Protein AF-A0A4Y1VE11-F1 (afdb_monomer_lite)

Structure (mmCIF, N/CA/C/O backbone):
data_AF-A0A4Y1VE11-F1
#
_entry.id   AF-A0A4Y1VE11-F1
#
loop_
_atom_site.group_PDB
_atom_site.id
_atom_site.type_symbol
_atom_site.label_atom_id
_atom_site.label_alt_id
_atom_site.label_comp_id
_atom_site.label_asym_id
_atom_site.label_entity_id
_atom_site.label_seq_id
_atom_site.pdbx_PDB_ins_code
_atom_site.Cartn_x
_atom_site.Cartn_y
_atom_site.Cartn_z
_atom_site.occupancy
_atom_site.B_iso_or_equiv
_atom_site.auth_seq_id
_atom_site.auth_comp_id
_atom_site.auth_asym_id
_atom_site.auth_atom_id
_atom_site.pdbx_PDB_model_num
ATOM 1 N N . MET A 1 1 ? -24.834 -64.138 21.294 1.00 32.22 1 MET A N 1
ATOM 2 C CA . MET A 1 1 ? -24.514 -63.625 19.949 1.00 32.22 1 MET A CA 1
ATOM 3 C C . MET A 1 1 ? -25.202 -62.275 19.825 1.00 32.22 1 MET A C 1
ATOM 5 O O . MET A 1 1 ? -26.420 -62.277 19.798 1.00 32.22 1 MET A O 1
ATOM 9 N N . ASN A 1 2 ? -24.408 -61.201 19.955 1.00 34.28 2 ASN A N 1
ATOM 10 C CA . ASN A 1 2 ? -24.487 -59.860 19.342 1.00 34.28 2 ASN A CA 1
ATOM 11 C C . ASN A 1 2 ? -25.877 -59.229 19.109 1.00 34.28 2 ASN A C 1
ATOM 13 O O . ASN A 1 2 ? -26.769 -59.869 18.584 1.00 34.28 2 ASN A O 1
ATOM 17 N N . ASP A 1 3 ? -26.141 -57.944 19.313 1.00 34.56 3 ASP A N 1
ATOM 18 C CA . ASP A 1 3 ? -25.345 -56.763 19.647 1.00 34.56 3 ASP A CA 1
ATOM 19 C C . ASP A 1 3 ? -26.399 -55.641 19.756 1.00 34.56 3 ASP A C 1
ATOM 21 O O . ASP A 1 3 ? -27.091 -55.338 18.783 1.00 34.56 3 ASP A O 1
ATOM 25 N N . MET A 1 4 ? -26.613 -55.090 20.952 1.00 32.81 4 MET A N 1
ATOM 26 C CA . MET A 1 4 ? -27.447 -53.903 21.149 1.00 32.81 4 MET A CA 1
ATOM 27 C C . MET A 1 4 ? -26.502 -52.720 21.337 1.00 32.81 4 MET A C 1
ATOM 29 O O . MET A 1 4 ? -26.031 -52.457 22.444 1.00 32.81 4 MET A O 1
ATOM 33 N N . LYS A 1 5 ? -26.251 -51.996 20.242 1.00 37.78 5 LYS A N 1
ATOM 34 C CA . LYS A 1 5 ? -25.581 -50.692 20.231 1.00 37.78 5 LYS A CA 1
ATOM 35 C C . LYS A 1 5 ? -26.351 -49.698 21.104 1.00 37.78 5 LYS A C 1
ATOM 37 O O . LYS A 1 5 ? -27.262 -49.015 20.637 1.00 37.78 5 LYS A O 1
ATOM 42 N N . LYS A 1 6 ? -25.975 -49.591 22.378 1.00 38.88 6 LYS A N 1
ATOM 43 C CA . LYS A 1 6 ? -26.276 -48.413 23.194 1.00 38.88 6 LYS A CA 1
ATOM 44 C C . LYS A 1 6 ? -25.321 -47.303 22.762 1.00 38.88 6 LYS A C 1
ATOM 46 O O . LYS A 1 6 ? -24.113 -47.422 22.933 1.00 38.88 6 LYS A O 1
ATOM 51 N N . LYS A 1 7 ? -25.882 -46.242 22.176 1.00 40.19 7 LYS A N 1
ATOM 52 C CA . LYS A 1 7 ? -25.210 -44.952 21.995 1.00 40.19 7 LYS A CA 1
ATOM 53 C C . LYS A 1 7 ? -24.740 -44.478 23.371 1.00 40.19 7 LYS A C 1
ATOM 55 O O . LYS A 1 7 ? -25.575 -44.217 24.233 1.00 40.19 7 LYS A O 1
ATOM 60 N N . LEU A 1 8 ? -23.428 -44.439 23.578 1.00 33.75 8 LEU A N 1
ATOM 61 C CA . LEU A 1 8 ? -22.833 -43.839 24.762 1.00 33.75 8 LEU A CA 1
ATOM 62 C C . LEU A 1 8 ? -22.544 -42.376 24.425 1.00 33.75 8 LEU A C 1
ATOM 64 O O . LEU A 1 8 ? -21.681 -42.073 23.606 1.00 33.75 8 LEU A O 1
ATOM 68 N N . ASP A 1 9 ? -23.353 -41.504 25.008 1.00 33.22 9 ASP A N 1
ATOM 69 C CA . ASP A 1 9 ? -23.215 -40.055 24.985 1.00 33.22 9 ASP A CA 1
ATOM 70 C C . ASP A 1 9 ? -21.941 -39.694 25.768 1.00 33.22 9 ASP A C 1
ATOM 72 O O . ASP A 1 9 ? -21.901 -39.818 26.993 1.00 33.22 9 ASP A O 1
ATOM 76 N N . PHE A 1 10 ? -20.857 -39.333 25.076 1.00 30.31 10 PHE A N 1
ATOM 77 C CA . PHE A 1 10 ? -19.577 -38.986 25.709 1.00 30.31 10 PHE A CA 1
ATOM 78 C C . PHE A 1 10 ? -19.575 -37.503 26.111 1.00 30.31 10 PHE A C 1
ATOM 80 O O . PHE A 1 10 ? -18.747 -36.708 25.678 1.00 30.31 10 PHE A O 1
ATOM 87 N N . LYS A 1 11 ? -20.553 -37.124 26.938 1.00 31.16 11 LYS A N 1
ATOM 88 C CA . LYS A 1 11 ? -20.590 -35.860 27.682 1.00 31.16 11 LYS A CA 1
ATOM 89 C C . LYS A 1 11 ? -20.405 -36.145 29.168 1.00 31.16 11 LYS A C 1
ATOM 91 O O . LYS A 1 11 ? -21.326 -35.944 29.946 1.00 31.16 11 LYS A O 1
ATOM 96 N N . VAL A 1 12 ? -19.229 -36.630 29.566 1.00 30.95 12 VAL A N 1
ATOM 97 C CA . VAL A 1 12 ? -18.775 -36.594 30.967 1.00 30.95 12 VAL A CA 1
ATOM 98 C C . VAL A 1 12 ? -17.250 -36.468 30.994 1.00 30.95 12 VAL A C 1
ATOM 100 O O . VAL A 1 12 ? -16.525 -37.434 30.793 1.00 30.95 12 VAL A O 1
ATOM 103 N N . LEU A 1 13 ? -16.794 -35.235 31.209 1.00 35.91 13 LEU A N 1
ATOM 104 C CA . LEU A 1 13 ? -15.907 -34.860 32.309 1.00 35.91 13 LEU A CA 1
ATOM 105 C C . LEU A 1 13 ? -14.791 -35.867 32.668 1.00 35.91 13 LEU A C 1
ATOM 107 O O . LEU A 1 13 ? -14.968 -36.730 33.526 1.00 35.91 13 LEU A O 1
ATOM 111 N N . ALA A 1 14 ? -13.602 -35.678 32.094 1.00 30.75 14 ALA A N 1
ATOM 112 C CA . ALA A 1 14 ? -12.363 -36.153 32.704 1.00 30.75 14 ALA A CA 1
ATOM 113 C C . ALA A 1 14 ? -11.716 -34.982 33.455 1.00 30.75 14 ALA A C 1
ATOM 115 O O . ALA A 1 14 ? -10.883 -34.256 32.919 1.00 30.75 14 ALA A O 1
ATOM 116 N N . ILE A 1 15 ? -12.135 -34.807 34.712 1.00 39.00 15 ILE A N 1
ATOM 117 C CA . ILE A 1 15 ? -11.336 -34.125 35.733 1.00 39.00 15 ILE A CA 1
ATOM 118 C C . ILE A 1 15 ? -10.033 -34.917 35.854 1.00 39.00 15 ILE A C 1
ATOM 120 O O . ILE A 1 15 ? -10.019 -36.019 36.398 1.00 39.00 15 ILE A O 1
ATOM 124 N N . MET A 1 16 ? -8.944 -34.357 35.346 1.00 29.84 16 MET A N 1
ATOM 125 C CA . MET A 1 16 ? -7.595 -34.749 35.733 1.00 29.84 16 MET A CA 1
ATOM 126 C C . MET A 1 16 ? -6.903 -33.483 36.212 1.00 29.84 16 MET A C 1
ATOM 128 O O . MET A 1 16 ? -6.504 -32.639 35.415 1.00 29.84 16 MET A O 1
ATOM 132 N N . GLY A 1 17 ? -6.820 -33.344 37.536 1.00 31.44 17 GLY A N 1
ATOM 133 C CA . GLY A 1 17 ? -6.029 -32.306 38.174 1.00 31.44 17 GLY A CA 1
ATOM 134 C C . GLY A 1 17 ? -4.591 -32.389 37.680 1.00 31.44 17 GLY A C 1
ATOM 135 O O . GLY A 1 17 ? -3.897 -33.377 37.926 1.00 31.44 17 GLY A O 1
ATOM 136 N N . VAL A 1 18 ? -4.146 -31.352 36.977 1.00 33.78 18 VAL A N 1
ATOM 137 C CA . VAL A 1 18 ? -2.735 -31.183 36.652 1.00 33.78 18 VAL A CA 1
ATOM 138 C C . VAL A 1 18 ? -2.057 -30.671 37.916 1.00 33.78 18 VAL A C 1
ATOM 140 O O . VAL A 1 18 ? -2.049 -29.484 38.226 1.00 33.78 18 VAL A O 1
ATOM 143 N N . VAL A 1 19 ? -1.517 -31.616 38.683 1.00 31.75 19 VAL A N 1
ATOM 144 C CA . VAL A 1 19 ? -0.439 -31.346 39.630 1.00 31.75 19 VAL A CA 1
ATOM 145 C C . VAL A 1 19 ? 0.699 -30.714 38.831 1.00 31.75 19 VAL A C 1
ATOM 147 O O . VAL A 1 19 ? 1.188 -31.310 37.871 1.00 31.75 19 VAL A O 1
ATOM 150 N N . VAL A 1 20 ? 1.101 -29.502 39.214 1.00 38.75 20 VAL A N 1
ATOM 151 C CA . VAL A 1 20 ? 2.270 -28.816 38.656 1.00 38.75 20 VAL A CA 1
ATOM 152 C C . VAL A 1 20 ? 3.508 -29.650 38.981 1.00 38.75 20 VAL A C 1
ATOM 154 O O . VAL A 1 20 ? 4.056 -29.575 40.078 1.00 38.75 20 VAL A O 1
ATOM 157 N N . PHE A 1 21 ? 3.956 -30.457 38.024 1.00 31.55 21 PHE A N 1
ATOM 158 C CA . PHE A 1 21 ? 5.314 -30.976 38.029 1.00 31.55 21 PHE A CA 1
ATOM 159 C C . PHE A 1 21 ? 6.188 -30.013 37.233 1.00 31.55 21 PHE A C 1
ATOM 161 O O . PHE A 1 21 ? 6.199 -30.026 36.003 1.00 31.55 21 PHE A O 1
ATOM 168 N N . SER A 1 22 ? 6.956 -29.198 37.957 1.00 43.44 22 SER A N 1
ATOM 169 C CA . SER A 1 22 ? 8.211 -28.642 37.455 1.00 43.44 22 SER A CA 1
ATOM 170 C C . SER A 1 22 ? 9.139 -29.802 37.100 1.00 43.44 22 SER A C 1
ATOM 172 O O . SER A 1 22 ? 9.908 -30.276 37.932 1.00 43.44 22 SER A O 1
ATOM 174 N N . ALA A 1 23 ? 9.046 -30.293 35.868 1.00 30.44 23 ALA A N 1
ATOM 175 C CA . ALA A 1 23 ? 10.023 -31.203 35.302 1.00 30.44 23 ALA A CA 1
ATOM 176 C C . ALA A 1 23 ? 10.963 -30.395 34.403 1.00 30.44 23 ALA A C 1
ATOM 178 O O . ALA A 1 23 ? 10.694 -30.170 33.224 1.00 30.44 23 ALA A O 1
ATOM 179 N N . CYS A 1 24 ? 12.092 -29.977 34.979 1.00 39.34 24 CYS A N 1
ATOM 180 C CA . CYS A 1 24 ? 13.336 -29.846 34.230 1.00 39.34 24 CYS A CA 1
ATOM 181 C C . CYS A 1 24 ? 13.657 -31.228 33.636 1.00 39.34 24 CYS A C 1
ATOM 183 O O . CYS A 1 24 ? 14.281 -32.060 34.288 1.00 39.34 24 CYS A O 1
ATOM 185 N N . GLY A 1 25 ? 13.149 -31.495 32.436 1.00 32.47 25 GLY A N 1
ATOM 186 C CA . GLY A 1 25 ? 13.479 -32.659 31.625 1.00 32.47 25 GLY A CA 1
ATOM 187 C C . GLY A 1 25 ? 14.320 -32.203 30.444 1.00 32.47 25 GLY A C 1
ATOM 188 O O . GLY A 1 25 ? 13.874 -31.388 29.640 1.00 32.47 25 GLY A O 1
ATOM 189 N N . SER A 1 26 ? 15.554 -32.684 30.395 1.00 36.91 26 SER A N 1
ATOM 190 C CA . SER A 1 26 ? 16.506 -32.482 29.313 1.00 36.91 26 SER A CA 1
ATOM 191 C C . SER A 1 26 ? 16.018 -33.070 27.985 1.00 36.91 26 SER A C 1
ATOM 193 O O . SER A 1 26 ? 15.458 -34.162 27.954 1.00 36.91 26 SER A O 1
ATOM 195 N N . ASP A 1 27 ? 16.392 -32.358 26.925 1.00 39.75 27 ASP A N 1
ATOM 196 C CA . ASP A 1 27 ? 16.615 -32.795 25.545 1.00 39.75 27 ASP A CA 1
ATOM 197 C C . ASP A 1 27 ? 15.523 -32.685 24.463 1.00 39.75 27 ASP A C 1
ATOM 199 O O . ASP A 1 27 ? 14.462 -33.303 24.481 1.00 39.75 27 ASP A O 1
ATOM 203 N N . SER A 1 28 ? 15.944 -31.899 23.459 1.00 41.66 28 SER A N 1
ATOM 204 C CA . SER A 1 28 ? 15.769 -32.037 22.011 1.00 41.66 28 SER A CA 1
ATOM 205 C C . SER A 1 28 ? 14.354 -32.103 21.434 1.00 41.66 28 SER A C 1
ATOM 207 O O . SER A 1 28 ? 13.928 -33.134 20.928 1.00 41.66 28 SER A O 1
ATOM 209 N N . ASP A 1 29 ? 13.687 -30.951 21.379 1.00 42.19 29 ASP A N 1
ATOM 210 C CA . ASP A 1 29 ? 12.708 -30.645 20.316 1.00 42.19 29 ASP A CA 1
ATOM 211 C C . ASP A 1 29 ? 12.771 -29.136 19.979 1.00 42.19 29 ASP A C 1
ATOM 213 O O . ASP A 1 29 ? 11.773 -28.426 19.837 1.00 42.19 29 ASP A O 1
ATOM 217 N N . LEU A 1 30 ? 14.004 -28.611 19.952 1.00 35.84 30 LEU A N 1
ATOM 218 C CA . LEU A 1 30 ? 14.316 -27.225 19.614 1.00 35.84 30 LEU A CA 1
ATOM 219 C C . LEU A 1 30 ? 13.981 -27.010 18.132 1.00 35.84 30 LEU A C 1
ATOM 221 O O . LEU A 1 30 ? 14.647 -27.571 17.270 1.00 35.84 30 LEU A O 1
ATOM 225 N N . PHE A 1 31 ? 12.977 -26.171 17.873 1.00 45.81 31 PHE A N 1
ATOM 226 C CA . PHE A 1 31 ? 12.509 -25.713 16.556 1.00 45.81 31 PHE A CA 1
ATOM 227 C C . PHE A 1 31 ? 11.471 -26.583 15.835 1.00 45.81 31 PHE A C 1
ATOM 229 O O . PHE A 1 31 ? 11.573 -26.825 14.636 1.00 45.81 31 PHE A O 1
ATOM 236 N N . ASN A 1 32 ? 10.379 -26.929 16.523 1.00 47.56 32 ASN A N 1
ATOM 237 C CA . ASN A 1 32 ? 9.085 -26.995 15.840 1.00 47.56 32 ASN A CA 1
ATOM 238 C C . ASN A 1 32 ? 8.283 -25.701 16.136 1.00 47.56 32 ASN A C 1
ATOM 240 O O . ASN A 1 32 ? 7.745 -25.568 17.240 1.00 47.56 32 ASN A O 1
ATOM 244 N N . PRO A 1 33 ? 8.224 -24.735 15.198 1.00 48.31 33 PRO A N 1
ATOM 245 C CA . PRO A 1 33 ? 7.549 -23.451 15.407 1.00 48.31 33 PRO A CA 1
ATOM 246 C C . PRO A 1 33 ? 6.034 -23.583 15.639 1.00 48.31 33 PRO A C 1
ATOM 248 O O . PRO A 1 33 ? 5.486 -22.805 16.417 1.00 48.31 33 PRO A O 1
ATOM 251 N N . GLU A 1 34 ? 5.373 -24.608 15.087 1.00 49.91 34 GLU A N 1
ATOM 252 C CA . GLU A 1 34 ? 3.950 -24.879 15.361 1.00 49.91 34 GLU A CA 1
ATOM 253 C C . GLU A 1 34 ? 3.728 -25.299 16.821 1.00 49.91 34 GLU A C 1
ATOM 255 O O . GLU A 1 34 ? 2.799 -24.837 17.485 1.00 49.91 34 GLU A O 1
ATOM 260 N N . LYS A 1 35 ? 4.629 -26.122 17.376 1.00 50.25 35 LYS A N 1
ATOM 261 C CA . LYS A 1 35 ? 4.565 -26.531 18.790 1.00 50.25 35 LYS A CA 1
ATOM 262 C C . LYS A 1 35 ? 4.946 -25.400 19.748 1.00 50.25 35 LYS A C 1
ATOM 264 O O . LYS A 1 35 ? 4.470 -25.383 20.882 1.00 50.25 35 LYS A O 1
ATOM 269 N N . ALA A 1 36 ? 5.804 -24.470 19.326 1.00 49.59 36 ALA A N 1
ATOM 270 C CA . ALA A 1 36 ? 6.204 -23.326 20.144 1.00 49.59 36 ALA A CA 1
ATOM 271 C C . ALA A 1 36 ? 5.044 -22.340 20.353 1.00 49.59 36 ALA A C 1
ATOM 273 O O . ALA A 1 36 ? 4.837 -21.885 21.479 1.00 49.59 36 ALA A O 1
ATOM 274 N N . ALA A 1 37 ? 4.260 -22.074 19.302 1.00 49.94 37 ALA A N 1
ATOM 275 C CA . ALA A 1 37 ? 3.055 -21.253 19.382 1.00 49.94 37 ALA A CA 1
ATOM 276 C C . ALA A 1 37 ? 1.999 -21.895 20.296 1.00 49.94 37 ALA A C 1
ATOM 278 O O . ALA A 1 37 ? 1.592 -21.274 21.274 1.00 49.94 37 ALA A O 1
ATOM 279 N N . ALA A 1 38 ? 1.676 -23.175 20.078 1.00 55.44 38 ALA A N 1
ATOM 280 C CA . ALA A 1 38 ? 0.708 -23.909 20.898 1.00 55.44 38 ALA A CA 1
ATOM 281 C C . ALA A 1 38 ? 1.128 -24.016 22.377 1.00 55.44 38 ALA A C 1
ATOM 283 O O . ALA A 1 38 ? 0.302 -23.929 23.284 1.00 55.44 38 ALA A O 1
ATOM 284 N N . LYS A 1 39 ? 2.431 -24.173 22.652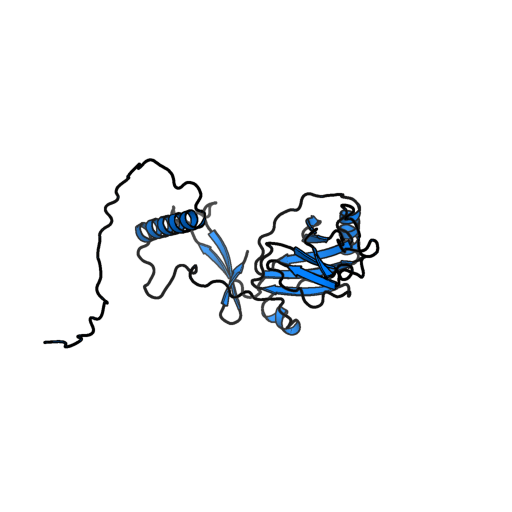 1.00 56.03 39 LYS A N 1
ATOM 285 C CA . LYS A 1 39 ? 2.958 -24.182 24.024 1.00 56.03 39 LYS A CA 1
ATOM 286 C C . LYS A 1 39 ? 2.816 -22.814 24.692 1.00 56.03 39 LYS A C 1
ATOM 288 O O . LYS A 1 39 ? 2.471 -22.760 25.869 1.00 56.03 39 LYS A O 1
ATOM 293 N N . LYS A 1 40 ? 3.083 -21.727 23.963 1.00 54.72 40 LYS A N 1
ATOM 294 C CA . LYS A 1 40 ? 2.954 -20.358 24.478 1.00 54.72 40 LYS A CA 1
ATOM 295 C C . LYS A 1 40 ? 1.484 -19.993 24.706 1.00 54.72 40 LYS A C 1
ATOM 297 O O . LYS A 1 40 ? 1.167 -19.440 25.752 1.00 54.72 40 LYS A O 1
ATOM 302 N N . GLU A 1 41 ? 0.598 -20.385 23.796 1.00 55.28 41 GLU A N 1
ATOM 303 C CA . GLU A 1 41 ? -0.856 -20.250 23.934 1.00 55.28 41 GLU A CA 1
ATOM 304 C C . GLU A 1 41 ? -1.374 -21.006 25.165 1.00 55.28 41 GLU A C 1
ATOM 306 O O . GLU A 1 41 ? -2.042 -20.420 26.012 1.00 55.28 41 GLU A O 1
ATOM 311 N N . ALA A 1 42 ? -0.974 -22.269 25.350 1.00 63.22 42 ALA A N 1
ATOM 312 C CA . ALA A 1 42 ? -1.353 -23.056 26.524 1.00 63.22 42 ALA A CA 1
ATOM 313 C C . ALA A 1 42 ? -0.830 -22.455 27.844 1.00 63.22 42 ALA A C 1
ATOM 315 O O . ALA A 1 42 ? -1.520 -22.495 28.864 1.00 63.22 42 ALA A O 1
ATOM 316 N N . GLN A 1 43 ? 0.379 -21.883 27.836 1.00 60.16 43 GLN A N 1
ATOM 317 C CA . GLN A 1 43 ? 0.947 -21.188 28.995 1.00 60.16 43 GLN A CA 1
ATOM 318 C C . GLN A 1 43 ? 0.169 -19.911 29.332 1.00 60.16 43 GLN A C 1
ATOM 320 O O . GLN A 1 43 ? -0.161 -19.705 30.500 1.00 60.16 43 GLN A O 1
ATOM 325 N N . TYR A 1 44 ? -0.164 -19.095 28.328 1.00 52.97 44 TYR A N 1
ATOM 326 C CA . TYR A 1 44 ? -0.995 -17.902 28.506 1.00 52.97 44 TYR A CA 1
ATOM 327 C C . TYR A 1 44 ? -2.393 -18.260 29.009 1.00 52.97 44 TYR A C 1
ATOM 329 O O . TYR A 1 44 ? -2.851 -17.684 29.994 1.00 52.97 44 TYR A O 1
ATOM 337 N N . ALA A 1 45 ? -3.035 -19.260 28.402 1.00 59.72 45 ALA A N 1
ATOM 338 C CA . ALA A 1 45 ? -4.364 -19.699 28.801 1.00 59.72 45 ALA A CA 1
ATOM 339 C C . ALA A 1 45 ? -4.391 -20.209 30.246 1.00 59.72 45 ALA A C 1
ATOM 341 O O . ALA A 1 45 ? -5.268 -19.836 31.024 1.00 59.72 45 ALA A O 1
ATOM 342 N N . SER A 1 46 ? -3.392 -21.005 30.641 1.00 63.88 46 SER A N 1
ATOM 343 C CA . SER A 1 46 ? -3.281 -21.502 32.013 1.00 63.88 46 SER A CA 1
ATOM 344 C C . SER A 1 46 ? -3.057 -20.377 33.027 1.00 63.88 46 SER A C 1
ATOM 346 O O . SER A 1 46 ? -3.661 -20.406 34.098 1.00 63.88 46 SER A O 1
ATOM 348 N N . ALA A 1 47 ? -2.194 -19.406 32.716 1.00 63.28 47 ALA A N 1
ATOM 349 C CA . ALA A 1 47 ? -1.921 -18.277 33.603 1.00 63.28 47 ALA A CA 1
ATOM 350 C C . ALA A 1 47 ? -3.154 -17.373 33.764 1.00 63.28 47 ALA A C 1
ATOM 352 O O . ALA A 1 47 ? -3.474 -16.950 34.876 1.00 63.28 47 ALA A O 1
ATOM 353 N N . PHE A 1 48 ? -3.881 -17.136 32.671 1.00 58.72 48 PHE A N 1
ATOM 354 C CA . PHE A 1 48 ? -5.111 -16.354 32.671 1.00 58.72 48 PHE A CA 1
ATOM 355 C C . PHE A 1 48 ? -6.198 -17.007 33.528 1.00 58.72 48 PHE A C 1
ATOM 357 O O . PHE A 1 48 ? -6.722 -16.364 34.434 1.00 58.72 48 PHE A O 1
ATOM 364 N N . VAL A 1 49 ? -6.479 -18.301 33.322 1.00 71.31 49 VAL A N 1
ATOM 365 C CA . VAL A 1 49 ? -7.499 -19.025 34.103 1.00 71.31 49 VAL A CA 1
ATOM 366 C C . VAL A 1 49 ? -7.164 -19.030 35.592 1.00 71.31 49 VAL A C 1
ATOM 368 O O . VAL A 1 49 ? -8.044 -18.844 36.430 1.00 71.31 49 VAL A O 1
ATOM 371 N N . GLN A 1 50 ? -5.886 -19.193 35.940 1.00 59.97 50 GLN A N 1
ATOM 372 C CA . GLN A 1 50 ? -5.450 -19.180 37.335 1.00 59.97 50 GLN A CA 1
ATOM 373 C C . GLN A 1 50 ? -5.712 -17.832 38.027 1.00 59.97 50 GLN A C 1
ATOM 375 O O . GLN A 1 50 ? -5.933 -17.803 39.238 1.00 59.97 50 GLN A O 1
ATOM 380 N N . ARG A 1 51 ? -5.675 -16.725 37.280 1.00 53.31 51 ARG A N 1
ATOM 381 C CA . ARG A 1 51 ? -5.786 -15.369 37.826 1.00 53.31 51 ARG A CA 1
ATOM 382 C C . ARG A 1 51 ? -7.200 -14.781 37.710 1.00 53.31 51 ARG A C 1
ATOM 384 O O . ARG A 1 51 ? -7.604 -14.076 38.632 1.00 53.31 51 ARG A O 1
ATOM 391 N N . TYR A 1 52 ? -7.939 -15.098 36.644 1.00 53.62 52 TYR A N 1
ATOM 392 C CA . TYR A 1 52 ? -9.244 -14.504 36.294 1.00 53.62 52 TYR A CA 1
ATOM 393 C C . TYR A 1 52 ? -10.412 -15.491 36.296 1.00 53.62 52 TYR A C 1
ATOM 395 O O . TYR A 1 52 ? -11.566 -15.074 36.221 1.00 53.62 52 TYR A O 1
ATOM 403 N N . GLY A 1 53 ? -10.134 -16.788 36.432 1.00 64.56 53 GLY A N 1
ATOM 404 C CA . GLY A 1 53 ? -11.135 -17.835 36.278 1.00 64.56 53 GLY A CA 1
ATOM 405 C C . GLY A 1 53 ? -11.330 -18.252 34.823 1.00 64.56 53 GLY A C 1
ATOM 406 O O . GLY A 1 53 ? -10.687 -17.752 33.901 1.00 64.56 53 GLY A O 1
ATOM 407 N N . GLU A 1 54 ? -12.192 -19.244 34.625 1.00 74.25 54 GLU A N 1
ATOM 408 C CA . GLU A 1 54 ? -12.481 -19.771 33.295 1.00 74.25 54 GLU A CA 1
ATOM 409 C C . GLU A 1 54 ? -13.227 -18.733 32.450 1.00 74.25 54 GLU A C 1
ATOM 411 O O . GLU A 1 54 ? -14.140 -18.055 32.927 1.00 74.25 54 GLU A O 1
ATOM 416 N N . ILE A 1 55 ? -12.849 -18.636 31.174 1.00 63.16 55 ILE A N 1
ATOM 417 C CA . ILE A 1 55 ? -13.632 -17.906 30.177 1.00 63.16 55 ILE A CA 1
ATOM 418 C C . ILE A 1 55 ? -15.030 -18.544 30.118 1.00 63.16 55 ILE A C 1
ATOM 420 O O . ILE A 1 55 ? -15.170 -19.762 30.257 1.00 63.16 55 ILE A O 1
ATOM 424 N N . ALA A 1 56 ? -16.070 -17.723 29.951 1.00 68.12 56 ALA A N 1
ATOM 425 C CA . ALA A 1 56 ? -17.441 -18.211 29.856 1.00 68.12 56 ALA A CA 1
ATOM 426 C C . ALA A 1 56 ? -17.567 -19.276 28.752 1.00 68.12 56 ALA A C 1
ATOM 428 O O . ALA A 1 56 ? -16.936 -19.175 27.706 1.00 68.12 56 ALA A O 1
ATOM 429 N N . VAL A 1 57 ? -18.384 -20.307 28.987 1.00 69.06 57 VAL A N 1
ATOM 430 C CA . VAL A 1 57 ? -18.472 -21.490 28.103 1.00 69.06 57 VAL A CA 1
ATOM 431 C C . VAL A 1 57 ? -18.923 -21.187 26.669 1.00 69.06 57 VAL A C 1
ATOM 433 O O . VAL A 1 57 ? -18.830 -22.052 25.800 1.00 69.06 57 VAL A O 1
ATOM 436 N N . ASP A 1 58 ? -19.459 -19.993 26.436 1.00 65.81 58 ASP A N 1
ATOM 437 C CA . ASP A 1 58 ? -19.922 -19.465 25.156 1.00 65.81 58 ASP A CA 1
ATOM 438 C C . ASP A 1 58 ? -18.963 -18.431 24.535 1.00 65.81 58 ASP A C 1
ATOM 440 O O . ASP A 1 58 ? -19.292 -17.843 23.507 1.00 65.81 58 ASP A O 1
ATOM 444 N N . GLN A 1 59 ? -17.792 -18.215 25.135 1.00 47.41 59 GLN A N 1
ATOM 445 C CA . GLN A 1 59 ? -16.736 -17.329 24.652 1.00 47.41 59 GLN A CA 1
ATOM 446 C C . GLN A 1 59 ? -15.480 -18.152 24.329 1.00 47.41 59 GLN A C 1
ATOM 448 O O . GLN A 1 59 ? -15.168 -19.130 25.010 1.00 47.41 59 GLN A O 1
ATOM 453 N N . ASP A 1 60 ? -14.747 -17.763 23.287 1.00 61.31 60 ASP A N 1
ATOM 454 C CA . ASP A 1 60 ? -13.460 -18.359 22.931 1.00 61.31 60 ASP A CA 1
ATOM 455 C C . ASP A 1 60 ? -12.351 -17.299 22.907 1.00 61.31 60 ASP A C 1
ATOM 457 O O . ASP A 1 60 ? -12.600 -16.100 23.019 1.00 61.31 60 ASP A O 1
ATOM 461 N N . TRP A 1 61 ? -11.101 -17.750 22.803 1.00 56.25 61 TRP A N 1
ATOM 462 C CA . TRP A 1 61 ? -9.929 -16.874 22.776 1.00 56.25 61 TRP A CA 1
ATOM 463 C C . TRP A 1 61 ? -9.819 -16.006 21.508 1.00 56.25 61 TRP A C 1
ATOM 465 O O . TRP A 1 61 ? -8.862 -15.251 21.365 1.00 56.25 61 TRP A O 1
ATOM 475 N N . GLY A 1 62 ? -10.732 -16.145 20.546 1.00 51.38 62 GLY A N 1
ATOM 476 C CA . GLY A 1 62 ? -10.690 -15.465 19.254 1.00 51.38 62 GLY A CA 1
ATOM 477 C C . GLY A 1 62 ? -9.673 -16.046 18.267 1.00 51.38 62 GLY A C 1
ATOM 478 O O . GLY A 1 62 ? -9.678 -15.665 17.101 1.00 51.38 62 GLY A O 1
ATOM 479 N N . PHE A 1 63 ? -8.834 -17.005 18.680 1.00 48.97 63 PHE A N 1
ATOM 480 C CA . PHE A 1 63 ? -7.818 -17.640 17.823 1.00 48.97 63 PHE A CA 1
ATOM 481 C C . PHE A 1 63 ? -8.377 -18.724 16.877 1.00 48.97 63 PHE A C 1
ATOM 483 O O . PHE A 1 63 ? -7.642 -19.267 16.054 1.00 48.97 63 PHE A O 1
ATOM 490 N N . GLY A 1 64 ? -9.665 -19.074 16.993 1.00 43.00 64 GLY A N 1
ATOM 491 C CA . GLY A 1 64 ? -10.276 -20.220 16.304 1.00 43.00 64 GLY A CA 1
ATOM 492 C C . GLY A 1 64 ? -10.783 -19.953 14.884 1.00 43.00 64 GLY A C 1
ATOM 493 O O . GLY A 1 64 ? -11.059 -20.899 14.144 1.00 43.00 64 GLY A O 1
ATOM 494 N N . VAL A 1 65 ? -10.903 -18.687 14.480 1.00 44.59 65 VAL A N 1
ATOM 495 C CA . VAL A 1 65 ? -11.286 -18.319 13.115 1.00 44.59 65 VAL A CA 1
ATOM 496 C C . VAL A 1 65 ? -10.046 -17.914 12.339 1.00 44.59 65 VAL A C 1
ATOM 498 O O . VAL A 1 65 ? -9.436 -16.884 12.603 1.00 44.59 65 VAL A O 1
ATOM 501 N N . THR A 1 66 ? -9.679 -18.716 11.338 1.00 43.00 66 THR A N 1
ATOM 502 C CA . THR A 1 66 ? -8.805 -18.229 10.271 1.00 43.00 66 THR A CA 1
ATOM 503 C C . THR A 1 66 ? -9.510 -17.017 9.663 1.00 43.00 66 THR A C 1
ATOM 505 O O . THR A 1 66 ? -10.639 -17.188 9.186 1.00 43.00 66 THR A O 1
ATOM 508 N N . PRO A 1 67 ? -8.924 -15.806 9.702 1.00 44.16 67 PRO A N 1
ATOM 509 C CA . PRO A 1 67 ? -9.517 -14.659 9.040 1.00 44.16 67 PRO A CA 1
ATOM 510 C C . PRO A 1 67 ? -9.798 -15.068 7.598 1.00 44.16 67 PRO A C 1
ATOM 512 O O . PRO A 1 67 ? -8.894 -15.489 6.876 1.00 44.16 67 PRO A O 1
ATOM 515 N N . THR A 1 68 ? -11.063 -15.037 7.183 1.00 43.75 68 THR A N 1
ATOM 516 C CA . THR A 1 68 ? -11.366 -15.151 5.758 1.00 43.75 68 THR A CA 1
ATOM 517 C C . THR A 1 68 ? -10.679 -13.968 5.101 1.00 43.75 68 THR A C 1
ATOM 519 O O . THR A 1 68 ? -11.028 -12.832 5.431 1.00 43.75 68 THR A O 1
ATOM 522 N N . THR A 1 69 ? -9.704 -14.227 4.231 1.00 38.12 69 THR A N 1
ATOM 523 C CA . THR A 1 69 ? -9.029 -13.188 3.454 1.00 38.12 69 THR A CA 1
ATOM 524 C C . THR A 1 69 ? -10.089 -12.318 2.793 1.00 38.12 69 THR A C 1
ATOM 526 O O . THR A 1 69 ? -10.997 -12.812 2.113 1.00 38.12 69 THR A O 1
ATOM 529 N N . ARG A 1 70 ? -10.039 -11.015 3.073 1.00 60.31 70 ARG A N 1
ATOM 530 C CA . ARG A 1 70 ? -10.846 -10.035 2.357 1.00 60.31 70 ARG A CA 1
ATOM 531 C C . ARG A 1 70 ? -9.903 -9.159 1.548 1.00 60.31 70 ARG A C 1
ATOM 533 O O . ARG A 1 70 ? -8.822 -8.784 1.971 1.00 60.31 70 ARG A O 1
ATOM 540 N N . VAL A 1 71 ? -10.344 -8.946 0.322 1.00 73.31 71 VAL A N 1
ATOM 541 C CA . VAL A 1 71 ? -9.648 -8.287 -0.777 1.00 73.31 71 VAL A CA 1
ATOM 542 C C . VAL A 1 71 ? -9.999 -6.797 -0.798 1.00 73.31 71 VAL A C 1
ATOM 544 O O . VAL A 1 71 ? -10.843 -6.341 -0.025 1.00 73.31 71 VAL A O 1
ATOM 547 N N . ALA A 1 72 ? -9.406 -6.048 -1.728 1.00 81.94 72 ALA A N 1
ATOM 548 C CA . ALA A 1 72 ? -9.798 -4.682 -2.074 1.00 81.94 72 ALA A CA 1
ATOM 549 C C . ALA A 1 72 ? -11.327 -4.455 -2.023 1.00 81.94 72 ALA A C 1
ATOM 551 O O . ALA A 1 72 ? -12.094 -5.096 -2.752 1.00 81.94 72 ALA A O 1
ATOM 552 N N . ASN A 1 73 ? -11.780 -3.513 -1.190 1.00 85.25 73 ASN A N 1
ATOM 553 C CA . ASN A 1 73 ? -13.192 -3.161 -1.071 1.00 85.25 73 ASN A CA 1
ATOM 554 C C . ASN A 1 73 ? -13.591 -2.230 -2.220 1.00 85.25 73 ASN A C 1
ATOM 556 O O . ASN A 1 73 ? -13.401 -1.027 -2.142 1.00 85.25 73 ASN A O 1
ATOM 560 N N . THR A 1 74 ? -14.209 -2.753 -3.276 1.00 86.44 74 THR A N 1
ATOM 561 C CA . THR A 1 74 ? -14.542 -1.965 -4.476 1.00 86.44 74 THR A CA 1
ATOM 562 C C . THR A 1 74 ? -15.705 -0.976 -4.318 1.00 86.44 74 THR A C 1
ATOM 564 O O . THR A 1 74 ? -15.955 -0.195 -5.236 1.00 86.44 74 THR A O 1
ATOM 567 N N . ASN A 1 75 ? -16.430 -0.978 -3.194 1.00 85.31 75 ASN A N 1
ATOM 568 C CA . ASN A 1 75 ? -17.609 -0.130 -2.975 1.00 85.31 75 ASN A CA 1
ATOM 569 C C . ASN A 1 75 ? -17.212 1.254 -2.438 1.00 85.31 75 ASN A C 1
ATOM 571 O O . ASN A 1 75 ? -17.571 1.640 -1.325 1.00 85.31 75 ASN A O 1
ATOM 575 N N . SER A 1 76 ? -16.462 2.014 -3.239 1.00 85.12 76 SER A N 1
ATOM 576 C CA . SER A 1 76 ? -15.851 3.283 -2.814 1.00 85.12 76 SER A CA 1
ATOM 577 C C . SER A 1 76 ? -16.831 4.356 -2.344 1.00 85.12 76 SER A C 1
ATOM 579 O O . SER A 1 76 ? -16.482 5.216 -1.538 1.00 85.12 76 SER A O 1
ATOM 581 N N . ASN A 1 77 ? -18.087 4.283 -2.779 1.00 86.81 77 ASN A N 1
ATOM 582 C CA . ASN A 1 77 ? -19.155 5.170 -2.329 1.00 86.81 77 ASN A CA 1
ATOM 583 C C . ASN A 1 77 ? -19.577 4.951 -0.863 1.00 86.81 77 ASN A C 1
ATOM 585 O O . ASN A 1 77 ? -20.212 5.847 -0.304 1.00 86.81 77 ASN A O 1
ATOM 589 N N . GLN A 1 78 ? -19.240 3.803 -0.264 1.00 88.88 78 GLN A N 1
ATOM 590 C CA . GLN A 1 78 ? -19.629 3.413 1.097 1.00 88.88 78 GLN A CA 1
ATOM 591 C C . GLN A 1 78 ? -18.507 3.571 2.127 1.00 88.88 78 GLN A C 1
ATOM 593 O O . GLN A 1 78 ? -18.786 3.548 3.320 1.00 88.88 78 GLN A O 1
ATOM 598 N N . TRP A 1 79 ? -17.243 3.743 1.719 1.00 91.38 79 TRP A N 1
ATOM 599 C CA . TRP A 1 79 ? -16.124 3.794 2.675 1.00 91.38 79 TRP A CA 1
ATOM 600 C C . TRP A 1 79 ? -16.297 4.893 3.729 1.00 91.38 79 TRP A C 1
ATOM 602 O O . TRP A 1 79 ? -16.073 4.655 4.912 1.00 91.38 79 TRP A O 1
ATOM 612 N N . LYS A 1 80 ? -16.786 6.069 3.318 1.00 91.75 80 LYS A N 1
ATOM 613 C CA . LYS A 1 80 ? -17.056 7.210 4.209 1.00 91.75 80 LYS A CA 1
ATOM 614 C C . LYS A 1 80 ? -18.097 6.931 5.299 1.00 91.75 80 LYS A C 1
ATOM 616 O O . LYS A 1 80 ? -18.198 7.701 6.247 1.00 91.75 80 LYS A O 1
ATOM 621 N N . ASP A 1 81 ? -18.905 5.883 5.139 1.00 89.81 81 ASP A N 1
ATOM 622 C CA . ASP A 1 81 ? -19.951 5.547 6.102 1.00 89.81 81 ASP A CA 1
ATOM 623 C C . ASP A 1 81 ? -19.351 4.887 7.358 1.00 89.81 81 ASP A C 1
ATOM 625 O O . ASP A 1 81 ? -20.002 4.859 8.399 1.00 89.81 81 ASP A O 1
ATOM 629 N N . PHE A 1 82 ? -18.112 4.380 7.277 1.00 87.75 82 PHE A N 1
ATOM 630 C CA . PHE A 1 82 ? -17.447 3.662 8.371 1.00 87.75 82 PHE A CA 1
ATOM 631 C C . PHE A 1 82 ? -15.948 3.979 8.544 1.00 87.75 82 PHE A C 1
ATOM 633 O O . PHE A 1 82 ? -15.354 3.543 9.526 1.00 87.75 82 PHE A O 1
ATOM 640 N N . THR A 1 83 ? -15.328 4.744 7.639 1.00 90.94 83 THR A N 1
ATOM 641 C CA . THR A 1 83 ? -13.921 5.179 7.735 1.00 90.94 83 THR A CA 1
ATOM 642 C C . THR A 1 83 ? -13.739 6.657 7.404 1.00 90.94 83 THR A C 1
ATOM 644 O O . THR A 1 83 ? -14.515 7.239 6.641 1.00 90.94 83 THR A O 1
ATOM 647 N N . GLU A 1 84 ? -12.672 7.254 7.932 1.00 92.69 84 GLU A N 1
ATOM 648 C CA . GLU A 1 84 ? -12.158 8.541 7.471 1.00 92.69 84 GLU A CA 1
ATOM 649 C C . GLU A 1 84 ? -11.365 8.332 6.177 1.00 92.69 84 GLU A C 1
ATOM 651 O O . GLU A 1 84 ? -10.218 7.888 6.185 1.00 92.69 84 GLU A O 1
ATOM 656 N N . VAL A 1 85 ? -11.996 8.622 5.037 1.00 92.50 85 VAL A N 1
ATOM 657 C CA . VAL A 1 85 ? -11.343 8.482 3.730 1.00 92.50 85 VAL A CA 1
ATOM 658 C C . VAL A 1 85 ? -10.256 9.560 3.585 1.00 92.50 85 VAL A C 1
ATOM 660 O O . VAL A 1 85 ? -10.585 10.748 3.678 1.00 92.50 85 VAL A O 1
ATOM 663 N N . PRO A 1 86 ? -8.988 9.189 3.317 1.00 92.75 86 PRO A N 1
ATOM 664 C CA . PRO A 1 86 ? -7.905 10.148 3.141 1.00 92.75 86 PRO A CA 1
ATOM 665 C C . PRO A 1 86 ? -8.186 11.172 2.038 1.00 92.75 86 PRO A C 1
ATOM 667 O O . PRO A 1 86 ? -8.763 10.858 0.993 1.00 92.75 86 PRO A O 1
ATOM 670 N N . GLY A 1 87 ? -7.722 12.405 2.251 1.00 91.50 87 GLY A N 1
ATOM 671 C CA . GLY A 1 87 ? -7.726 13.438 1.217 1.00 91.50 87 GLY A CA 1
ATOM 672 C C . GLY A 1 87 ? -6.826 13.082 0.028 1.00 91.50 87 GLY A C 1
ATOM 673 O O . GLY A 1 87 ? -5.980 12.189 0.103 1.00 91.50 87 GLY A O 1
ATOM 674 N N . SER A 1 88 ? -6.994 13.796 -1.085 1.00 91.06 88 SER A N 1
ATOM 675 C CA . SER A 1 88 ? -6.158 13.610 -2.275 1.00 91.06 88 SER A CA 1
ATOM 676 C C . SER A 1 88 ? -4.684 13.912 -1.994 1.00 91.06 88 SER A C 1
ATOM 678 O O . SER A 1 88 ? -4.372 14.885 -1.308 1.00 91.06 88 SER A O 1
ATOM 680 N N . VAL A 1 89 ? -3.790 13.128 -2.603 1.00 92.31 89 VAL A N 1
ATOM 681 C CA . VAL A 1 89 ? -2.344 13.403 -2.616 1.00 92.31 89 VAL A CA 1
ATOM 682 C C . VAL A 1 89 ? -2.107 14.761 -3.275 1.00 92.31 89 VAL A C 1
ATOM 684 O O . VAL A 1 89 ? -2.556 15.003 -4.401 1.00 92.31 89 VAL A O 1
ATOM 687 N N . THR A 1 90 ? -1.435 15.670 -2.571 1.00 93.69 90 THR A N 1
ATOM 688 C CA . THR A 1 90 ? -1.193 17.022 -3.096 1.00 93.69 90 THR A CA 1
ATOM 689 C C . THR A 1 90 ? -0.058 17.025 -4.123 1.00 93.69 90 THR A C 1
ATOM 691 O O . THR A 1 90 ? 0.806 16.151 -4.120 1.00 93.69 90 THR A O 1
ATOM 694 N N . ALA A 1 91 ? -0.019 18.030 -5.005 1.00 93.50 91 ALA A N 1
ATOM 695 C CA . ALA A 1 91 ? 1.070 18.158 -5.978 1.00 93.50 91 ALA A CA 1
ATOM 696 C C . ALA A 1 91 ? 2.446 18.307 -5.299 1.00 93.50 91 ALA A C 1
ATOM 698 O O . ALA A 1 91 ? 3.419 17.713 -5.753 1.00 93.50 91 ALA A O 1
ATOM 699 N N . THR A 1 92 ? 2.506 19.052 -4.191 1.00 94.81 92 THR A N 1
ATOM 700 C CA . THR A 1 92 ? 3.729 19.235 -3.396 1.00 94.81 92 THR A CA 1
ATOM 701 C C . THR A 1 92 ? 4.177 17.931 -2.745 1.00 94.81 92 THR A C 1
ATOM 703 O O . THR A 1 92 ? 5.340 17.565 -2.860 1.00 94.81 92 THR A O 1
ATOM 706 N N . GLU A 1 93 ? 3.254 17.198 -2.121 1.00 95.31 93 GLU A N 1
ATOM 707 C CA . GLU A 1 93 ? 3.532 15.882 -1.534 1.00 95.31 93 GLU A CA 1
ATOM 708 C C . GLU A 1 93 ? 4.082 14.913 -2.584 1.00 95.31 93 GLU A C 1
ATOM 710 O O . GLU A 1 93 ? 5.119 14.290 -2.364 1.00 95.31 93 GLU A O 1
ATOM 715 N N . LYS A 1 94 ? 3.439 14.853 -3.760 1.00 94.44 94 LYS A N 1
ATOM 716 C CA . LYS A 1 94 ? 3.888 14.043 -4.898 1.00 94.44 94 LYS A CA 1
ATOM 717 C C . LYS A 1 94 ? 5.310 14.397 -5.330 1.00 94.44 94 LYS A C 1
ATOM 719 O O . LYS A 1 94 ? 6.097 13.490 -5.597 1.00 94.44 94 LYS A O 1
ATOM 724 N N . GLU A 1 95 ? 5.631 15.684 -5.437 1.00 95.56 95 GLU A N 1
ATOM 725 C CA . GLU A 1 95 ? 6.967 16.149 -5.818 1.00 95.56 95 GLU A CA 1
ATOM 726 C C . GLU A 1 95 ? 8.015 15.709 -4.791 1.00 95.56 95 GLU A C 1
ATOM 728 O O . GLU A 1 95 ? 8.977 15.038 -5.160 1.00 95.56 95 GLU A O 1
ATOM 733 N N . VAL A 1 96 ? 7.785 15.985 -3.504 1.00 96.88 96 VAL A N 1
ATOM 734 C CA . VAL A 1 96 ? 8.720 15.637 -2.423 1.00 96.88 96 VAL A CA 1
ATOM 735 C C . VAL A 1 96 ? 9.003 14.137 -2.384 1.00 96.88 96 VAL A C 1
ATOM 737 O O . VAL A 1 96 ? 10.164 13.723 -2.383 1.00 96.88 96 VAL A O 1
ATOM 740 N N . VAL A 1 97 ? 7.957 13.308 -2.379 1.00 96.81 97 VAL A N 1
ATOM 741 C CA . VAL A 1 97 ? 8.129 11.856 -2.266 1.00 96.81 97 VAL A CA 1
ATOM 742 C C . VAL A 1 97 ? 8.753 11.253 -3.524 1.00 96.81 97 VAL A C 1
ATOM 744 O O . VAL A 1 97 ? 9.612 10.378 -3.426 1.00 96.81 97 VAL A O 1
ATOM 747 N N . THR A 1 98 ? 8.386 11.748 -4.709 1.00 96.19 98 THR A N 1
ATOM 748 C CA . THR A 1 98 ? 8.972 11.270 -5.968 1.00 96.19 98 THR A CA 1
ATOM 749 C C . THR A 1 98 ? 10.463 11.593 -6.031 1.00 96.19 98 THR A C 1
ATOM 751 O O . THR A 1 98 ? 11.260 10.733 -6.405 1.00 96.19 98 THR A O 1
ATOM 754 N N . GLU A 1 99 ? 10.868 12.800 -5.633 1.00 97.19 99 GLU A N 1
ATOM 755 C CA . GLU A 1 99 ? 12.284 13.174 -5.595 1.00 97.19 99 GLU A CA 1
ATOM 756 C C . GLU A 1 99 ? 13.064 12.397 -4.528 1.00 97.19 99 GLU A C 1
ATOM 758 O O . GLU A 1 99 ? 14.214 12.016 -4.766 1.00 97.19 99 GLU A O 1
ATOM 763 N N . TRP A 1 100 ? 12.441 12.063 -3.394 1.00 97.88 100 TRP A N 1
ATOM 764 C CA . TRP A 1 100 ? 13.053 11.188 -2.395 1.00 97.88 100 TRP A CA 1
ATOM 765 C C . TRP A 1 100 ? 13.411 9.821 -3.005 1.00 97.88 100 TRP A C 1
ATOM 767 O O . TRP A 1 100 ? 14.576 9.416 -2.974 1.00 97.88 100 TRP A O 1
ATOM 777 N N . PHE A 1 101 ? 12.459 9.142 -3.654 1.00 97.69 101 PHE A N 1
ATOM 778 C CA . PHE A 1 101 ? 12.691 7.812 -4.238 1.00 97.69 101 PHE A CA 1
ATOM 779 C C . PHE A 1 101 ? 13.668 7.804 -5.424 1.00 97.69 101 PHE A C 1
ATOM 781 O O . PHE A 1 101 ? 14.311 6.785 -5.670 1.00 97.69 101 PHE A O 1
ATOM 788 N N . LYS A 1 102 ? 13.843 8.934 -6.119 1.00 96.94 102 LYS A N 1
ATOM 789 C CA . LYS A 1 102 ? 14.891 9.113 -7.142 1.00 96.94 102 LYS A CA 1
ATOM 790 C C . LYS A 1 102 ? 16.279 9.376 -6.561 1.00 96.94 102 LYS A C 1
ATOM 792 O O . LYS A 1 102 ? 17.280 9.198 -7.249 1.00 96.94 102 LYS A O 1
ATOM 797 N N . THR A 1 103 ? 16.356 9.854 -5.322 1.00 97.75 103 THR A N 1
ATOM 798 C CA . THR A 1 103 ? 17.618 10.276 -4.702 1.00 97.75 103 THR A CA 1
ATOM 799 C C . THR A 1 103 ? 18.288 9.129 -3.955 1.00 97.75 103 THR A C 1
ATOM 801 O O . THR A 1 103 ? 19.502 8.936 -4.065 1.00 97.75 103 THR A O 1
ATOM 804 N N . TYR A 1 104 ? 17.513 8.355 -3.194 1.00 96.31 104 TYR A N 1
ATOM 805 C CA . TYR A 1 104 ? 18.043 7.320 -2.309 1.00 96.31 104 TYR A CA 1
ATOM 806 C C . TYR A 1 104 ? 18.022 5.950 -2.981 1.00 96.31 104 TYR A C 1
ATOM 808 O O . TYR A 1 104 ? 16.969 5.344 -3.156 1.00 96.31 104 TYR A O 1
ATOM 816 N N . ARG A 1 105 ? 19.212 5.447 -3.321 1.00 97.62 105 ARG A N 1
ATOM 817 C CA . ARG A 1 105 ? 19.392 4.121 -3.917 1.00 97.62 105 ARG A CA 1
ATOM 818 C C . ARG A 1 105 ? 19.423 3.033 -2.844 1.00 97.62 105 ARG A C 1
ATOM 820 O O . ARG A 1 105 ? 20.193 3.152 -1.892 1.00 97.62 105 ARG A O 1
ATOM 827 N N . ASN A 1 106 ? 18.671 1.953 -3.043 1.00 96.75 106 ASN A N 1
ATOM 828 C CA . ASN A 1 106 ? 18.575 0.799 -2.141 1.00 96.75 106 ASN A CA 1
ATOM 829 C C . ASN A 1 106 ? 18.332 1.185 -0.671 1.00 96.75 106 ASN A C 1
ATOM 831 O O . ASN A 1 106 ? 19.095 0.760 0.204 1.00 96.75 106 ASN A O 1
ATOM 835 N N . PRO A 1 107 ? 17.318 2.020 -0.374 1.00 96.12 107 PRO A N 1
ATOM 836 C CA . PRO A 1 107 ? 17.017 2.362 1.002 1.00 96.12 107 PRO A CA 1
ATOM 837 C C . PRO A 1 107 ? 16.538 1.113 1.751 1.00 96.12 107 PRO A C 1
ATOM 839 O O . PRO A 1 107 ? 15.88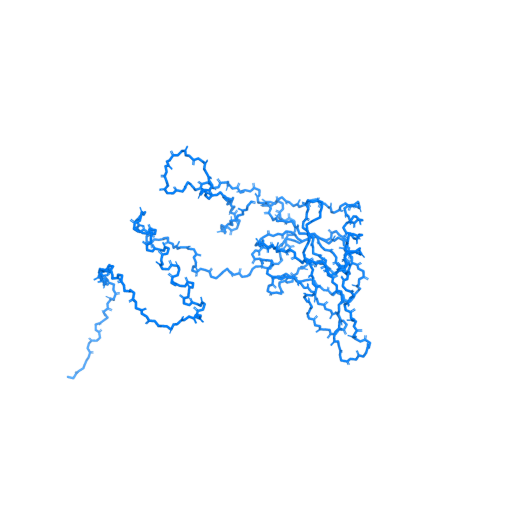5 0.234 1.191 1.00 96.12 107 PRO A O 1
ATOM 842 N N . GLN A 1 108 ? 16.861 1.034 3.040 1.00 94.69 108 GLN A N 1
ATOM 843 C CA . GLN A 1 108 ? 16.378 -0.056 3.877 1.00 94.69 108 GLN A CA 1
ATOM 844 C C . GLN A 1 108 ? 14.873 0.116 4.097 1.00 94.69 108 GLN A C 1
ATOM 846 O O . GLN A 1 108 ? 14.448 1.136 4.644 1.00 94.69 108 GLN A O 1
ATOM 851 N N . SER A 1 109 ? 14.080 -0.880 3.704 1.00 93.25 109 SER A N 1
ATOM 852 C CA . SER A 1 109 ? 12.640 -0.859 3.957 1.00 93.25 109 SER A CA 1
ATOM 853 C C . SER A 1 109 ? 12.351 -0.866 5.450 1.00 93.25 109 SER A C 1
ATOM 855 O O . SER A 1 109 ? 12.927 -1.658 6.203 1.00 93.25 109 SER A O 1
ATOM 857 N N . ILE A 1 110 ? 11.412 -0.018 5.862 1.00 87.81 110 ILE A N 1
ATOM 858 C CA . ILE A 1 110 ? 10.775 -0.145 7.172 1.00 87.81 110 ILE A CA 1
ATOM 859 C C . ILE A 1 110 ? 9.685 -1.223 7.115 1.00 87.81 110 ILE A C 1
ATOM 861 O O . ILE A 1 110 ? 9.254 -1.629 6.032 1.00 87.81 110 ILE A O 1
ATOM 865 N N . GLY A 1 111 ? 9.275 -1.718 8.280 1.00 76.25 111 GLY A N 1
ATOM 866 C CA . GLY A 1 111 ? 8.117 -2.602 8.407 1.00 76.25 111 GLY A CA 1
ATOM 867 C C . GLY A 1 111 ? 6.820 -1.817 8.602 1.00 76.25 111 GLY A C 1
ATOM 868 O O . GLY A 1 111 ? 6.843 -0.645 8.978 1.00 76.25 111 GLY A O 1
ATOM 869 N N . GLY A 1 112 ? 5.698 -2.493 8.385 1.00 70.38 112 GLY A N 1
ATOM 870 C CA . GLY A 1 112 ? 4.359 -2.045 8.752 1.00 70.38 112 GLY A CA 1
ATOM 871 C C . GLY A 1 112 ? 3.489 -3.270 9.006 1.00 70.38 112 GLY A C 1
ATOM 872 O O . GLY A 1 112 ? 3.659 -4.282 8.322 1.00 70.38 112 GLY A O 1
ATOM 873 N N . ASP A 1 113 ? 2.602 -3.193 9.993 1.00 72.12 113 ASP A N 1
ATOM 874 C CA . ASP A 1 113 ? 1.654 -4.259 10.334 1.00 72.12 113 ASP A CA 1
ATOM 875 C C . ASP A 1 113 ? 0.240 -3.668 10.359 1.00 72.12 113 ASP A C 1
ATOM 877 O O . ASP A 1 113 ? -0.325 -3.387 11.415 1.00 72.12 113 ASP A O 1
ATOM 881 N N . TRP A 1 114 ? -0.283 -3.356 9.168 1.00 79.25 114 TRP A N 1
ATOM 882 C CA . TRP A 1 114 ? -1.635 -2.821 9.007 1.00 79.25 114 TRP A CA 1
ATOM 883 C C . TRP A 1 114 ? -2.528 -3.880 8.382 1.00 79.25 114 TRP A C 1
ATOM 885 O O . TRP A 1 114 ? -2.291 -4.339 7.267 1.00 79.25 114 TRP A O 1
ATOM 895 N N . THR A 1 115 ? -3.587 -4.246 9.090 1.00 78.25 115 THR A N 1
ATOM 896 C CA . THR A 1 115 ? -4.630 -5.147 8.592 1.00 78.25 115 THR A CA 1
ATOM 897 C C . THR A 1 115 ? -5.555 -4.432 7.609 1.00 78.25 115 THR A C 1
ATOM 899 O O . THR A 1 115 ? -5.836 -4.968 6.531 1.00 78.25 115 THR A O 1
ATOM 902 N N . ASP A 1 116 ? -5.940 -3.201 7.962 1.00 86.00 116 ASP A N 1
ATOM 903 C CA . ASP A 1 116 ? -6.849 -2.335 7.217 1.00 86.00 116 ASP A CA 1
ATOM 904 C C . ASP A 1 116 ? -6.166 -1.005 6.881 1.00 86.00 116 ASP A C 1
ATOM 906 O O . ASP A 1 116 ? -5.699 -0.278 7.761 1.00 86.00 116 ASP A O 1
ATOM 910 N N . PHE A 1 117 ? -6.098 -0.668 5.596 1.00 89.56 117 PHE A N 1
ATOM 911 C CA . PHE A 1 117 ? -5.399 0.528 5.129 1.00 89.56 117 PHE A CA 1
ATOM 912 C C . PHE A 1 117 ? -5.896 0.980 3.759 1.00 89.56 117 PHE A C 1
ATOM 914 O O . PHE A 1 117 ? -6.356 0.193 2.932 1.00 89.56 117 PHE A O 1
ATOM 921 N N . PHE A 1 118 ? -5.761 2.272 3.498 1.00 92.94 118 PHE A N 1
ATOM 922 C CA . PHE A 1 118 ? -5.913 2.848 2.177 1.00 92.94 118 PHE A CA 1
ATOM 923 C C . PHE A 1 118 ? -4.589 2.822 1.426 1.00 92.94 118 PHE A C 1
ATOM 925 O O . PHE A 1 118 ? -3.541 3.176 1.967 1.00 92.94 118 PHE A O 1
ATOM 932 N N . VAL A 1 119 ? -4.671 2.481 0.148 1.00 93.31 119 VAL A N 1
ATOM 933 C CA . VAL A 1 119 ? -3.610 2.670 -0.838 1.00 93.31 119 VAL A CA 1
ATOM 934 C C . VAL A 1 119 ? -4.035 3.824 -1.735 1.00 93.31 119 VAL A C 1
ATOM 936 O O . VAL A 1 119 ? -5.164 3.822 -2.224 1.00 93.31 119 VAL A O 1
ATOM 939 N N . GLN A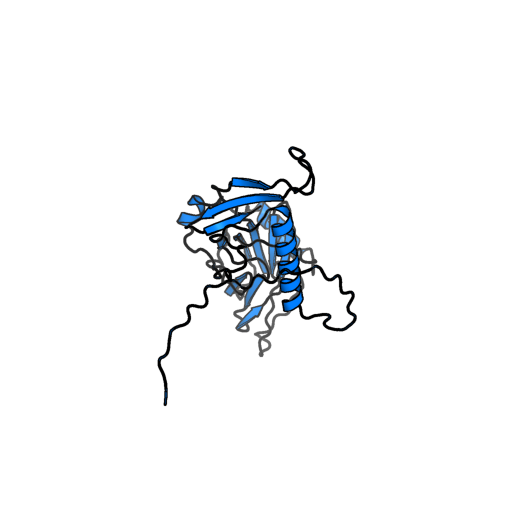 1 120 ? -3.159 4.801 -1.968 1.00 93.56 120 GLN A N 1
ATOM 940 C CA . GLN A 1 120 ? -3.389 5.912 -2.899 1.00 93.56 120 GLN A CA 1
ATOM 941 C C . GLN A 1 120 ? -2.269 5.992 -3.933 1.00 93.56 120 GLN A C 1
ATOM 943 O O . GLN A 1 120 ? -1.091 5.954 -3.586 1.00 93.56 120 GLN A O 1
ATOM 948 N N . HIS A 1 121 ? -2.624 6.134 -5.206 1.00 91.38 121 HIS A N 1
ATOM 949 C CA . HIS A 1 121 ? -1.658 6.260 -6.289 1.00 91.38 121 HIS A CA 1
ATOM 950 C C . HIS A 1 121 ? -0.992 7.635 -6.249 1.00 91.38 121 HIS A C 1
ATOM 952 O O . HIS A 1 121 ? -1.670 8.653 -6.405 1.00 91.38 121 HIS A O 1
ATOM 958 N N . VAL A 1 122 ? 0.336 7.665 -6.122 1.00 93.19 122 VAL A N 1
ATOM 959 C CA . VAL A 1 122 ? 1.121 8.906 -6.098 1.00 93.19 122 VAL A CA 1
ATOM 960 C C . VAL A 1 122 ? 1.706 9.197 -7.477 1.00 93.19 122 VAL A C 1
ATOM 962 O O . VAL A 1 122 ? 1.422 10.241 -8.063 1.00 93.19 122 VAL A O 1
ATOM 965 N N . SER A 1 123 ? 2.487 8.270 -8.028 1.00 91.44 123 SER A N 1
ATOM 966 C CA . SER A 1 123 ? 3.142 8.426 -9.331 1.00 91.44 123 SER A CA 1
ATOM 967 C C . SER A 1 123 ? 3.497 7.069 -9.936 1.00 91.44 123 SER A C 1
ATOM 969 O O . SER A 1 123 ? 3.610 6.082 -9.218 1.00 91.44 123 SER A O 1
ATOM 971 N N . GLY A 1 124 ? 3.653 7.021 -11.259 1.00 88.75 124 GLY A N 1
ATOM 972 C CA . GLY A 1 124 ? 4.114 5.838 -11.982 1.00 88.75 124 GLY A CA 1
ATOM 973 C C . GLY A 1 124 ? 4.831 6.248 -13.266 1.00 88.75 124 GLY A C 1
ATOM 974 O O . GLY A 1 124 ? 4.365 7.145 -13.972 1.00 88.75 124 GLY A O 1
ATOM 975 N N . SER A 1 125 ? 5.976 5.633 -13.548 1.00 85.50 125 SER A N 1
ATOM 976 C CA . SER A 1 125 ? 6.810 5.911 -14.726 1.00 85.50 125 SER A CA 1
ATOM 977 C C . SER A 1 125 ? 6.809 4.760 -15.740 1.00 85.50 125 SER A C 1
ATOM 979 O O . SER A 1 125 ? 7.237 4.956 -16.880 1.00 85.50 125 SER A O 1
ATOM 981 N N . HIS A 1 126 ? 6.309 3.577 -15.357 1.00 83.00 126 HIS A N 1
ATOM 982 C CA . HIS A 1 126 ? 6.464 2.352 -16.135 1.00 83.00 126 HIS A CA 1
ATOM 983 C C . HIS A 1 126 ? 5.126 1.747 -16.590 1.00 83.00 126 HIS A C 1
ATOM 985 O O . HIS A 1 126 ? 4.323 1.274 -15.792 1.00 83.00 126 HIS A O 1
ATOM 991 N N . SER A 1 127 ? 4.897 1.690 -17.908 1.00 86.00 127 SER A N 1
ATOM 992 C CA . SER A 1 127 ? 3.634 1.177 -18.478 1.00 86.00 127 SER A CA 1
ATOM 993 C C . SER A 1 127 ? 3.458 -0.345 -18.404 1.00 86.00 127 SER A C 1
ATOM 995 O O . SER A 1 127 ? 2.365 -0.841 -18.644 1.00 86.00 127 SER A O 1
ATOM 997 N N . ASN A 1 128 ? 4.526 -1.093 -18.101 1.00 90.19 128 ASN A N 1
ATOM 998 C CA . ASN A 1 128 ? 4.485 -2.558 -18.001 1.00 90.19 128 ASN A CA 1
ATOM 999 C C . ASN A 1 128 ? 4.177 -3.072 -16.591 1.00 90.19 128 ASN A C 1
ATOM 1001 O O . ASN A 1 128 ? 4.308 -4.270 -16.354 1.00 90.19 128 ASN A O 1
ATOM 1005 N N . MET A 1 129 ? 3.824 -2.196 -15.653 1.00 90.38 129 MET A N 1
ATOM 1006 C CA . MET A 1 129 ? 3.347 -2.599 -14.335 1.00 90.38 129 MET A CA 1
ATOM 1007 C C . MET A 1 129 ? 1.813 -2.637 -14.383 1.00 90.38 129 MET A C 1
ATOM 1009 O O . MET A 1 129 ? 1.155 -1.613 -14.248 1.00 90.38 129 MET A O 1
ATOM 1013 N N . ASP A 1 130 ? 1.245 -3.815 -14.650 1.00 88.50 130 ASP A N 1
ATOM 1014 C CA . ASP A 1 130 ? -0.179 -3.971 -14.994 1.00 88.50 130 ASP A CA 1
ATOM 1015 C C . ASP A 1 130 ? -1.107 -3.749 -13.793 1.00 88.50 130 ASP A C 1
ATOM 1017 O O . ASP A 1 130 ? -2.171 -3.138 -13.910 1.00 88.50 130 ASP A O 1
ATOM 1021 N N . PHE A 1 131 ? -0.735 -4.306 -12.640 1.00 89.38 131 PHE A N 1
ATOM 1022 C CA . PHE A 1 131 ? -1.484 -4.151 -11.401 1.00 89.38 131 PHE A CA 1
ATOM 1023 C C . PHE A 1 131 ? -0.614 -4.350 -10.167 1.00 89.38 131 PHE A C 1
ATOM 1025 O O . PHE A 1 131 ? 0.406 -5.041 -10.217 1.00 89.38 131 PHE A O 1
ATOM 1032 N N . LEU A 1 132 ? -1.064 -3.769 -9.056 1.00 90.75 132 LEU A N 1
ATOM 1033 C CA . LEU A 1 132 ? -0.437 -3.884 -7.746 1.00 90.75 132 LEU A CA 1
ATOM 1034 C C . LEU A 1 132 ? -1.117 -4.957 -6.896 1.00 90.75 132 LEU A C 1
ATOM 1036 O O . LEU A 1 132 ? -2.322 -5.203 -7.018 1.00 90.75 132 LEU A O 1
ATOM 1040 N N . VAL A 1 133 ? -0.342 -5.550 -5.996 1.00 89.94 133 VAL A N 1
ATOM 1041 C CA . VAL A 1 133 ? -0.829 -6.454 -4.957 1.00 89.94 133 VAL A CA 1
ATOM 1042 C C . VAL A 1 133 ? -0.290 -6.060 -3.586 1.00 89.94 133 VAL A C 1
ATOM 1044 O O . VAL A 1 133 ? 0.795 -5.480 -3.477 1.00 89.94 133 VAL A O 1
ATOM 1047 N N . ALA A 1 134 ? -1.034 -6.413 -2.543 1.00 88.56 134 ALA A N 1
ATOM 1048 C CA . ALA A 1 134 ? -0.568 -6.406 -1.161 1.00 88.56 134 ALA A CA 1
ATOM 1049 C C . ALA A 1 134 ? -0.754 -7.789 -0.525 1.00 88.56 134 ALA A C 1
ATOM 1051 O O . ALA A 1 134 ? -1.581 -8.587 -0.964 1.00 88.56 134 ALA A O 1
ATOM 1052 N N . ALA A 1 135 ? 0.039 -8.062 0.507 1.00 80.69 135 ALA A N 1
ATOM 1053 C CA . ALA A 1 135 ? 0.051 -9.299 1.270 1.00 80.69 135 ALA A CA 1
ATOM 1054 C C . ALA A 1 135 ? 0.046 -10.555 0.384 1.00 80.69 135 ALA A C 1
ATOM 1056 O O . ALA A 1 135 ? 0.927 -10.694 -0.463 1.00 80.69 135 ALA A O 1
ATOM 1057 N N . SER A 1 136 ? -0.923 -11.456 0.581 1.00 78.62 136 SER A N 1
ATOM 1058 C CA . SER A 1 136 ? -1.060 -12.763 -0.088 1.00 78.62 136 SER A CA 1
ATOM 1059 C C . SER A 1 136 ? -1.482 -12.650 -1.564 1.00 78.62 136 SER A C 1
ATOM 1061 O O . SER A 1 136 ? -2.369 -13.369 -2.018 1.00 78.62 136 SER A O 1
ATOM 1063 N N . ASP A 1 137 ? -0.853 -11.737 -2.302 1.00 84.31 137 ASP A N 1
ATOM 1064 C CA . ASP A 1 137 ? -1.176 -11.346 -3.674 1.00 84.31 137 ASP A CA 1
ATOM 1065 C C . ASP A 1 137 ? -2.600 -10.788 -3.851 1.00 84.31 137 ASP A C 1
ATOM 1067 O O . ASP A 1 137 ? -3.207 -10.914 -4.920 1.00 84.31 137 ASP A O 1
ATOM 1071 N N . ASP A 1 138 ? -3.139 -10.125 -2.823 1.00 85.62 138 ASP A N 1
ATOM 1072 C CA . ASP A 1 138 ? -4.438 -9.466 -2.910 1.00 85.62 138 ASP A CA 1
ATOM 1073 C C . ASP A 1 138 ? -4.357 -8.296 -3.887 1.00 85.62 138 ASP A C 1
ATOM 1075 O O . ASP A 1 138 ? -3.645 -7.312 -3.676 1.00 85.62 138 ASP A O 1
ATOM 1079 N N . HIS A 1 139 ? -5.120 -8.402 -4.970 1.00 87.38 139 HIS A N 1
ATOM 1080 C CA . HIS A 1 139 ? -5.153 -7.392 -6.015 1.00 87.38 139 HIS A CA 1
ATOM 1081 C C . HIS A 1 139 ? -5.689 -6.058 -5.489 1.00 87.38 139 HIS A C 1
ATOM 1083 O O . HIS A 1 139 ? -6.834 -5.957 -5.034 1.00 87.38 139 HIS A O 1
ATOM 1089 N N . ILE A 1 140 ? -4.880 -5.010 -5.628 1.00 88.31 140 ILE A N 1
ATOM 1090 C CA . ILE A 1 140 ? -5.279 -3.638 -5.335 1.00 88.31 140 ILE A CA 1
ATOM 1091 C C . ILE A 1 140 ? -6.003 -3.098 -6.575 1.00 88.31 140 ILE A C 1
ATOM 1093 O O . ILE A 1 140 ? -5.396 -2.639 -7.545 1.00 88.31 140 ILE A O 1
ATOM 1097 N N . ASN A 1 141 ? -7.334 -3.186 -6.555 1.00 81.31 141 ASN A N 1
ATOM 1098 C CA . ASN A 1 141 ? -8.184 -2.772 -7.672 1.00 81.31 141 ASN A CA 1
ATOM 1099 C C . ASN A 1 141 ? -8.006 -1.285 -8.031 1.00 81.31 141 ASN A C 1
ATOM 1101 O O . ASN A 1 141 ? -7.749 -0.452 -7.170 1.00 81.31 141 ASN A O 1
ATOM 1105 N N . ASN A 1 142 ? -8.267 -0.940 -9.296 1.00 70.25 142 ASN A N 1
ATOM 1106 C CA . ASN A 1 142 ? -8.282 0.433 -9.833 1.00 70.25 142 ASN A CA 1
ATOM 1107 C C . ASN A 1 142 ? -6.926 1.154 -9.908 1.00 70.25 142 ASN A C 1
ATOM 1109 O O . ASN A 1 142 ? -6.895 2.345 -10.207 1.00 70.25 142 ASN A O 1
ATOM 1113 N N . PHE A 1 143 ? -5.810 0.450 -9.723 1.00 72.56 143 PHE A N 1
ATOM 1114 C CA . PHE A 1 143 ? -4.474 1.036 -9.850 1.00 72.56 143 PHE A CA 1
ATOM 1115 C C . PHE A 1 143 ? -3.896 0.974 -11.271 1.00 72.56 143 PHE A C 1
ATOM 1117 O O . PHE A 1 143 ? -2.717 1.199 -11.447 1.00 72.56 143 PHE A O 1
ATOM 1124 N N . ASN A 1 144 ? -4.678 0.740 -12.327 1.00 57.31 144 ASN A N 1
ATOM 1125 C CA . ASN A 1 144 ? -4.119 0.599 -13.681 1.00 57.31 144 ASN A CA 1
ATOM 1126 C C . ASN A 1 144 ? -4.005 1.946 -14.439 1.00 57.31 144 ASN A C 1
ATOM 1128 O O . ASN A 1 144 ? -4.746 2.201 -15.386 1.00 57.31 144 ASN A O 1
ATOM 1132 N N . ALA A 1 145 ? -3.068 2.803 -14.003 1.00 54.12 145 ALA A N 1
ATOM 1133 C CA . ALA A 1 145 ? -2.583 4.017 -14.691 1.00 54.12 145 ALA A CA 1
ATOM 1134 C C . ALA A 1 145 ? -3.359 5.351 -14.535 1.00 54.12 145 ALA A C 1
ATOM 1136 O O . ALA A 1 145 ? -3.188 6.249 -15.361 1.00 54.12 145 ALA A O 1
ATOM 1137 N N . THR A 1 146 ? -4.169 5.552 -13.484 1.00 63.88 146 THR A N 1
ATOM 1138 C CA . THR A 1 146 ? -4.720 6.893 -13.163 1.00 63.88 146 THR A CA 1
ATOM 1139 C C . THR A 1 146 ? -4.209 7.404 -11.817 1.00 63.88 146 THR A C 1
ATOM 1141 O O . THR A 1 146 ? -4.488 6.821 -10.770 1.00 63.88 146 THR A O 1
ATOM 1144 N N . GLU A 1 147 ? -3.476 8.520 -11.846 1.00 65.88 147 GLU A N 1
ATOM 1145 C CA . GLU A 1 147 ? -3.020 9.215 -10.639 1.00 65.88 147 GLU A CA 1
ATOM 1146 C C . GLU A 1 147 ? -4.202 9.635 -9.754 1.00 65.88 147 GLU A C 1
ATOM 1148 O O . GLU A 1 147 ? -5.243 10.066 -10.252 1.00 65.88 147 GLU A O 1
ATOM 1153 N N . GLY A 1 148 ? -4.053 9.503 -8.433 1.00 66.75 148 GLY A N 1
ATOM 1154 C CA . GLY A 1 148 ? -5.117 9.810 -7.474 1.00 66.75 148 GLY A CA 1
ATOM 1155 C C . GLY A 1 148 ? -6.152 8.699 -7.269 1.00 66.75 148 GLY A C 1
ATOM 1156 O O . GLY A 1 148 ? -7.070 8.884 -6.469 1.00 66.75 148 GLY A O 1
ATOM 1157 N N . ALA A 1 149 ? -6.010 7.542 -7.930 1.00 86.50 149 ALA A N 1
ATOM 1158 C CA . ALA A 1 149 ? -6.770 6.348 -7.570 1.00 86.50 149 ALA A CA 1
ATOM 1159 C C . ALA A 1 149 ? -6.531 5.982 -6.096 1.00 86.50 149 ALA A C 1
ATOM 1161 O O . ALA A 1 149 ? -5.416 6.093 -5.587 1.00 86.50 149 ALA A O 1
ATOM 1162 N N . ILE A 1 150 ? -7.587 5.548 -5.414 1.00 91.44 150 ILE A N 1
ATOM 1163 C CA . ILE A 1 150 ? -7.557 5.135 -4.012 1.00 91.44 150 ILE A CA 1
ATOM 1164 C C . ILE A 1 150 ? -8.289 3.802 -3.866 1.00 91.44 150 ILE A C 1
ATOM 1166 O O . ILE A 1 150 ? -9.270 3.551 -4.572 1.00 91.44 150 ILE A O 1
ATOM 1170 N N . MET A 1 151 ? -7.816 2.950 -2.963 1.00 92.69 151 MET A N 1
ATOM 1171 C CA . MET A 1 151 ? -8.449 1.680 -2.624 1.00 92.69 151 MET A CA 1
ATOM 1172 C C . MET A 1 151 ? -8.342 1.415 -1.128 1.00 92.69 151 MET A C 1
ATOM 1174 O O . MET A 1 151 ? -7.262 1.550 -0.561 1.00 92.69 151 MET A O 1
ATOM 1178 N N . LEU A 1 152 ? -9.451 1.011 -0.510 1.00 91.56 152 LEU A N 1
ATOM 1179 C CA . LEU A 1 152 ? -9.452 0.468 0.843 1.00 91.56 152 LEU A CA 1
ATOM 1180 C C . LEU A 1 152 ? -9.160 -1.037 0.792 1.00 91.56 152 LEU A C 1
ATOM 1182 O O . LEU A 1 152 ? -9.903 -1.800 0.167 1.00 91.56 152 LEU A O 1
ATOM 1186 N N . MET A 1 153 ? -8.111 -1.457 1.486 1.00 88.38 153 MET A N 1
ATOM 1187 C CA . MET A 1 153 ? -7.785 -2.852 1.769 1.00 88.38 153 MET A CA 1
ATOM 1188 C C . MET A 1 153 ? -8.292 -3.184 3.176 1.00 88.38 153 MET A C 1
ATOM 1190 O O . MET A 1 153 ? -8.062 -2.409 4.102 1.00 88.38 153 MET A O 1
ATOM 1194 N N . GLN A 1 154 ? -9.005 -4.303 3.338 1.00 84.12 154 GLN A N 1
ATOM 1195 C CA . GLN A 1 154 ? -9.550 -4.733 4.632 1.00 84.12 154 GLN A CA 1
ATOM 1196 C C . GLN A 1 154 ? -9.181 -6.184 4.900 1.00 84.12 154 GLN A C 1
ATOM 1198 O O . GLN A 1 154 ? -9.460 -7.032 4.060 1.00 84.12 154 GLN A O 1
ATOM 1203 N N . ASN A 1 155 ? -8.631 -6.485 6.072 1.00 76.50 155 ASN A N 1
ATOM 1204 C CA . ASN A 1 155 ? -8.108 -7.794 6.460 1.00 76.50 155 ASN A CA 1
ATOM 1205 C C . ASN A 1 155 ? -7.099 -8.362 5.447 1.00 76.50 155 ASN A C 1
ATOM 1207 O O . ASN A 1 155 ? -7.019 -9.580 5.281 1.00 76.50 155 ASN A O 1
ATOM 1211 N N . SER A 1 156 ? -6.372 -7.485 4.750 1.00 73.88 156 SER A N 1
ATOM 1212 C CA . SER A 1 156 ? -5.384 -7.882 3.743 1.00 73.88 156 SER A CA 1
ATOM 1213 C C . SER A 1 156 ? -4.001 -8.016 4.383 1.00 73.88 156 SER A C 1
ATOM 1215 O O . SER A 1 156 ? -3.270 -8.948 4.071 1.00 73.88 156 SER A O 1
ATOM 1217 N N . GLY A 1 157 ? -3.679 -7.184 5.384 1.00 69.00 157 GLY A N 1
ATOM 1218 C CA . GLY A 1 157 ? -2.347 -7.170 5.994 1.00 69.00 157 GLY A CA 1
ATOM 1219 C C . GLY A 1 157 ? -1.306 -6.473 5.107 1.00 69.00 157 GLY A C 1
ATOM 1220 O O . GLY A 1 157 ? -1.568 -6.141 3.952 1.00 69.00 157 GLY A O 1
ATOM 1221 N N . THR A 1 158 ? -0.090 -6.288 5.625 1.00 71.50 158 THR A N 1
ATOM 1222 C CA . THR A 1 158 ? 1.037 -5.668 4.893 1.00 71.50 158 THR A CA 1
ATOM 1223 C C . THR A 1 158 ? 2.293 -6.525 4.855 1.00 71.50 158 THR A C 1
ATOM 1225 O O . THR A 1 158 ? 3.408 -6.012 4.770 1.00 71.50 158 THR A O 1
ATOM 1228 N N . SER A 1 159 ? 2.122 -7.849 4.887 1.00 77.06 159 SER A N 1
ATOM 1229 C CA . SER A 1 159 ? 3.235 -8.806 4.851 1.00 77.06 159 SER A CA 1
ATOM 1230 C C . SER A 1 159 ? 4.113 -8.675 3.600 1.00 77.06 159 SER A C 1
ATOM 1232 O O . SER A 1 159 ? 5.301 -8.989 3.661 1.00 77.06 159 SER A O 1
ATOM 1234 N N . SER A 1 160 ? 3.555 -8.188 2.489 1.00 87.31 160 SER A N 1
ATOM 1235 C CA . SER A 1 160 ? 4.284 -7.903 1.252 1.00 87.31 160 SER A CA 1
ATOM 1236 C C . SER A 1 160 ? 3.572 -6.874 0.382 1.00 87.31 160 SER A C 1
ATOM 1238 O O . SER A 1 160 ? 2.371 -6.656 0.510 1.00 87.31 160 SER A O 1
ATOM 1240 N N . PHE A 1 161 ? 4.311 -6.266 -0.540 1.00 92.12 161 PHE A N 1
ATOM 1241 C CA . PHE A 1 161 ? 3.761 -5.528 -1.672 1.00 92.12 161 PHE A CA 1
ATOM 1242 C C . PHE A 1 161 ? 4.376 -6.064 -2.960 1.00 92.12 161 PHE A C 1
ATOM 1244 O O . PHE A 1 161 ? 5.486 -6.593 -2.958 1.00 92.12 161 PHE A O 1
ATOM 1251 N N . GLY A 1 162 ? 3.670 -5.933 -4.075 1.00 93.38 162 GLY A N 1
ATOM 1252 C CA . GLY A 1 162 ? 4.201 -6.376 -5.354 1.00 93.38 162 GLY A CA 1
ATOM 1253 C C . GLY A 1 162 ? 3.450 -5.810 -6.541 1.00 93.38 162 GLY A C 1
ATOM 1254 O O . GLY A 1 162 ? 2.447 -5.110 -6.401 1.00 93.38 162 GLY A O 1
ATOM 1255 N N . TYR A 1 163 ? 3.939 -6.150 -7.724 1.00 93.88 163 TYR A N 1
ATOM 1256 C CA . TYR A 1 163 ? 3.305 -5.801 -8.982 1.00 93.88 163 TYR A CA 1
ATOM 1257 C C . TYR A 1 163 ? 3.402 -6.938 -9.988 1.00 93.88 163 TYR A C 1
ATOM 1259 O O . TYR A 1 163 ? 4.306 -7.777 -9.957 1.00 93.88 163 TYR A O 1
ATOM 1267 N N . ARG A 1 164 ? 2.452 -6.938 -10.916 1.00 93.56 164 ARG A N 1
ATOM 1268 C CA . ARG A 1 164 ? 2.462 -7.787 -12.097 1.00 93.56 164 ARG A CA 1
ATOM 1269 C C . ARG A 1 164 ? 3.205 -7.086 -13.227 1.00 93.56 164 ARG A C 1
ATOM 1271 O O . ARG A 1 164 ? 2.761 -6.036 -13.685 1.00 93.56 164 ARG A O 1
ATOM 1278 N N . ALA A 1 165 ? 4.283 -7.687 -13.719 1.00 94.06 165 ALA A N 1
ATOM 1279 C CA . ALA A 1 165 ? 4.980 -7.196 -14.899 1.00 94.06 165 ALA A CA 1
ATOM 1280 C C . ALA A 1 165 ? 4.382 -7.806 -16.177 1.00 94.06 165 ALA A C 1
ATOM 1282 O O . ALA A 1 165 ? 4.375 -9.023 -16.377 1.00 94.06 165 ALA A O 1
ATOM 1283 N N . SER A 1 166 ? 3.907 -6.949 -17.077 1.00 93.31 166 SER A N 1
ATOM 1284 C CA . SER A 1 166 ? 3.348 -7.331 -18.379 1.00 93.31 166 SER A CA 1
ATOM 1285 C C . SER A 1 166 ? 4.419 -7.895 -19.320 1.00 93.31 166 SER A C 1
ATOM 1287 O O . SER A 1 166 ? 4.128 -8.674 -20.229 1.00 93.31 166 SER A O 1
ATOM 1289 N N . LEU A 1 167 ? 5.671 -7.478 -19.108 1.00 94.56 167 LEU A N 1
ATOM 1290 C CA . LEU A 1 167 ? 6.781 -7.729 -20.015 1.00 94.56 167 LEU A CA 1
ATOM 1291 C C . LEU A 1 167 ? 7.239 -9.195 -19.987 1.00 94.56 167 LEU A C 1
ATOM 1293 O O . LEU A 1 167 ? 7.531 -9.781 -21.035 1.00 94.56 167 LEU A O 1
ATOM 1297 N N . ASP A 1 168 ? 7.267 -9.800 -18.801 1.00 95.31 168 ASP A N 1
ATOM 1298 C CA . ASP A 1 168 ? 7.623 -11.204 -18.597 1.00 95.31 168 ASP A CA 1
ATOM 1299 C C . ASP A 1 168 ? 6.465 -12.062 -18.078 1.00 95.31 168 ASP A C 1
ATOM 1301 O O . ASP A 1 168 ? 6.583 -13.289 -18.012 1.00 95.31 168 ASP A O 1
ATOM 1305 N N . GLY A 1 169 ? 5.341 -11.433 -17.734 1.00 93.94 169 GLY A N 1
ATOM 1306 C CA . GLY A 1 169 ? 4.210 -12.113 -17.155 1.00 93.94 169 GLY A CA 1
ATOM 1307 C C . GLY A 1 169 ? 4.562 -12.771 -15.822 1.00 93.94 169 GLY A C 1
ATOM 1308 O O . GLY A 1 169 ? 4.154 -13.922 -15.604 1.00 93.94 169 GLY A O 1
ATOM 1309 N N . LYS A 1 170 ? 5.233 -12.067 -14.903 1.00 94.56 170 LYS A N 1
ATOM 1310 C CA . LYS A 1 170 ? 5.503 -12.535 -13.528 1.00 94.56 170 LYS A CA 1
ATOM 1311 C C . LYS A 1 170 ? 5.090 -11.527 -12.453 1.00 94.56 170 LYS A C 1
ATOM 1313 O O . LYS A 1 170 ? 4.768 -10.380 -12.745 1.00 94.56 170 LYS A O 1
ATOM 1318 N N . MET A 1 171 ? 4.987 -12.026 -11.221 1.00 94.50 171 MET A N 1
ATOM 1319 C CA . MET A 1 171 ? 4.863 -11.189 -10.028 1.00 94.50 171 MET A CA 1
ATOM 1320 C C . MET A 1 171 ? 6.258 -10.818 -9.542 1.00 94.50 171 MET A C 1
ATOM 1322 O O . MET A 1 171 ? 7.139 -11.678 -9.495 1.00 94.50 171 MET A O 1
ATOM 1326 N N . HIS A 1 172 ? 6.423 -9.557 -9.169 1.00 95.19 172 HIS A N 1
ATOM 1327 C CA . HIS A 1 172 ? 7.650 -9.001 -8.627 1.00 95.19 172 HIS A CA 1
ATOM 1328 C C . HIS A 1 172 ? 7.365 -8.333 -7.289 1.00 95.19 172 HIS A C 1
ATOM 1330 O O . HIS A 1 172 ? 6.333 -7.687 -7.110 1.00 95.19 172 HIS A O 1
ATOM 1336 N N . TYR A 1 173 ? 8.310 -8.482 -6.365 1.00 95.06 173 TYR A N 1
ATOM 1337 C CA . TYR A 1 173 ? 8.214 -7.995 -4.986 1.00 95.06 173 TYR A CA 1
ATOM 1338 C C . TYR A 1 173 ? 9.404 -7.087 -4.652 1.00 95.06 173 TYR A C 1
ATOM 1340 O O . TYR A 1 173 ? 9.880 -7.059 -3.521 1.00 95.06 173 TYR A O 1
ATOM 1348 N N . ASN A 1 174 ? 9.914 -6.366 -5.655 1.00 95.50 174 ASN A N 1
ATOM 1349 C CA . ASN A 1 174 ? 10.983 -5.393 -5.475 1.00 95.50 174 ASN A CA 1
ATOM 1350 C C . ASN A 1 174 ? 10.381 -4.044 -5.054 1.00 95.50 174 ASN A C 1
ATOM 1352 O O . ASN A 1 174 ? 9.958 -3.239 -5.888 1.00 95.50 174 ASN A O 1
ATOM 1356 N N . TYR A 1 175 ? 10.267 -3.845 -3.743 1.00 95.75 175 TYR A N 1
ATOM 1357 C CA . TYR A 1 175 ? 9.670 -2.656 -3.143 1.00 95.75 175 TYR A CA 1
ATOM 1358 C C . TYR A 1 175 ? 10.413 -2.225 -1.878 1.00 95.75 175 TYR A C 1
ATOM 1360 O O . TYR A 1 175 ? 11.121 -3.008 -1.242 1.00 95.75 175 TYR A O 1
ATOM 1368 N N . THR A 1 176 ? 10.182 -0.983 -1.465 1.00 96.38 176 THR A N 1
ATOM 1369 C CA . THR A 1 176 ? 10.559 -0.496 -0.140 1.00 96.38 176 THR A CA 1
ATOM 1370 C C . THR A 1 176 ? 9.457 0.370 0.446 1.00 96.38 176 THR A C 1
ATOM 1372 O O . THR A 1 176 ? 8.888 1.226 -0.228 1.00 96.38 176 THR A O 1
ATOM 1375 N N . ILE A 1 177 ? 9.196 0.178 1.737 1.00 95.31 177 ILE A N 1
ATOM 1376 C CA . ILE A 1 177 ? 8.328 1.045 2.532 1.00 95.31 177 ILE A CA 1
ATOM 1377 C C . ILE A 1 177 ? 9.195 2.116 3.188 1.00 95.31 177 ILE A C 1
ATOM 1379 O O . ILE A 1 177 ? 10.272 1.797 3.696 1.00 95.31 177 ILE A O 1
ATOM 1383 N N . GLN A 1 178 ? 8.738 3.366 3.178 1.00 95.81 178 GLN A N 1
ATOM 1384 C CA . GLN A 1 178 ? 9.423 4.517 3.767 1.00 95.81 178 GLN A CA 1
ATOM 1385 C C . GLN A 1 178 ? 8.429 5.447 4.463 1.00 95.81 178 GLN A C 1
ATOM 1387 O O . GLN A 1 178 ? 7.289 5.585 4.022 1.00 95.81 178 GLN A O 1
ATOM 1392 N N . TYR A 1 179 ? 8.866 6.095 5.544 1.00 93.00 179 TYR A N 1
ATOM 1393 C CA . TYR A 1 179 ? 8.087 7.117 6.243 1.00 93.00 179 TYR A CA 1
ATOM 1394 C C . TYR A 1 179 ? 8.655 8.496 5.912 1.00 93.00 179 TYR A C 1
ATOM 1396 O O . TYR A 1 179 ? 9.775 8.825 6.305 1.00 93.00 179 TYR A O 1
ATOM 1404 N N . ILE A 1 180 ? 7.899 9.285 5.152 1.00 93.62 180 ILE A N 1
ATOM 1405 C CA . ILE A 1 180 ? 8.344 10.556 4.573 1.00 93.62 180 ILE A CA 1
ATOM 1406 C C . ILE A 1 180 ? 7.297 11.614 4.926 1.00 93.62 180 ILE A C 1
ATOM 1408 O O . ILE A 1 180 ? 6.109 11.417 4.702 1.00 93.62 180 ILE A O 1
ATOM 1412 N N . GLU A 1 181 ? 7.727 12.719 5.538 1.00 91.94 181 GLU A N 1
ATOM 1413 C CA . GLU A 1 181 ? 6.863 13.863 5.888 1.00 91.94 181 GLU A CA 1
ATOM 1414 C C . GLU A 1 181 ? 5.534 13.509 6.590 1.00 91.94 181 GLU A C 1
ATOM 1416 O O . GLU A 1 181 ? 4.507 14.148 6.379 1.00 91.94 181 GLU A O 1
ATOM 1421 N N . GLY A 1 182 ? 5.547 12.498 7.462 1.00 87.56 182 GLY A N 1
ATOM 1422 C CA . GLY A 1 182 ? 4.372 12.139 8.261 1.00 87.56 182 GLY A CA 1
ATOM 1423 C C . GLY A 1 182 ? 3.461 11.069 7.651 1.00 87.56 182 GLY A C 1
ATOM 1424 O O . GLY A 1 182 ? 2.404 10.799 8.213 1.00 87.56 182 GLY A O 1
ATOM 1425 N N . ALA A 1 183 ? 3.839 10.457 6.525 1.00 92.31 183 ALA A N 1
ATOM 1426 C CA . ALA A 1 183 ? 3.065 9.393 5.891 1.00 92.31 183 ALA A CA 1
ATOM 1427 C C . ALA A 1 183 ? 3.942 8.222 5.429 1.00 92.31 183 ALA A C 1
ATOM 1429 O O . ALA A 1 183 ? 5.143 8.370 5.196 1.00 92.31 183 ALA A O 1
ATOM 1430 N N . TYR A 1 184 ? 3.317 7.054 5.283 1.00 94.44 184 TYR A N 1
ATOM 1431 C CA . TYR A 1 184 ? 3.953 5.857 4.746 1.00 94.44 184 TYR A CA 1
ATOM 1432 C C . TYR A 1 184 ? 3.805 5.809 3.229 1.00 94.44 184 TYR A C 1
ATOM 1434 O O . TYR A 1 184 ? 2.725 6.052 2.690 1.00 94.44 184 TYR A O 1
ATOM 1442 N N . TYR A 1 185 ? 4.877 5.436 2.542 1.00 96.25 185 TYR A N 1
ATOM 1443 C CA . TYR A 1 185 ? 4.893 5.249 1.098 1.00 96.25 185 TYR A CA 1
ATOM 1444 C C . TYR A 1 185 ? 5.562 3.937 0.744 1.00 96.25 185 TYR A C 1
ATOM 1446 O O . TYR A 1 185 ? 6.543 3.550 1.378 1.00 96.25 185 TYR A O 1
ATOM 1454 N N . VAL A 1 186 ? 5.054 3.286 -0.296 1.00 96.00 186 VAL A N 1
ATOM 1455 C CA . VAL A 1 186 ? 5.708 2.149 -0.937 1.00 96.00 186 VAL A CA 1
ATOM 1456 C C . VAL A 1 186 ? 6.192 2.599 -2.300 1.00 96.00 186 VAL A C 1
ATOM 1458 O O . VAL A 1 186 ? 5.392 3.024 -3.135 1.00 96.00 186 VAL A O 1
ATOM 1461 N N . GLY A 1 187 ? 7.502 2.525 -2.494 1.00 96.62 187 GLY A N 1
ATOM 1462 C CA . GLY A 1 187 ? 8.133 2.672 -3.795 1.00 96.62 187 GLY A CA 1
ATOM 1463 C C . GLY A 1 187 ? 8.439 1.300 -4.382 1.00 96.62 187 GLY A C 1
ATOM 1464 O O . GLY A 1 187 ? 8.831 0.390 -3.647 1.00 96.62 187 GLY A O 1
ATOM 1465 N N . PHE A 1 188 ? 8.305 1.166 -5.694 1.00 96.94 188 PHE A N 1
ATOM 1466 C CA . PHE A 1 188 ? 8.639 -0.030 -6.460 1.00 96.94 188 PHE A CA 1
ATOM 1467 C C . PHE A 1 188 ? 9.771 0.270 -7.442 1.00 96.94 188 PHE A C 1
ATOM 1469 O O . PHE A 1 188 ? 9.801 1.345 -8.043 1.00 96.94 188 PHE A O 1
ATOM 1476 N N . ASP A 1 189 ? 10.675 -0.693 -7.591 1.00 97.00 189 ASP A N 1
ATOM 1477 C CA . ASP A 1 189 ? 11.784 -0.673 -8.550 1.00 97.00 189 ASP A CA 1
ATOM 1478 C C . ASP A 1 189 ? 11.511 -1.761 -9.599 1.00 97.00 189 ASP A C 1
ATOM 1480 O O . ASP A 1 189 ? 11.368 -2.955 -9.284 1.00 97.00 189 ASP A O 1
ATOM 1484 N N . PHE A 1 190 ? 11.292 -1.320 -10.835 1.00 96.19 190 PHE A N 1
ATOM 1485 C CA . PHE A 1 190 ? 10.799 -2.157 -11.911 1.00 96.19 190 PHE A CA 1
ATOM 1486 C C . PHE A 1 190 ? 11.877 -3.127 -12.396 1.00 96.19 190 PHE A C 1
ATOM 1488 O O . PHE A 1 190 ? 12.965 -2.757 -12.829 1.00 96.19 190 PHE A O 1
ATOM 1495 N N . GLU A 1 191 ? 11.519 -4.401 -12.428 1.00 95.94 191 GLU A N 1
ATOM 1496 C CA . GLU A 1 191 ? 12.298 -5.458 -13.033 1.00 95.94 191 GLU A CA 1
ATOM 1497 C C . GLU A 1 191 ? 11.396 -6.385 -13.843 1.00 95.94 191 GLU A C 1
ATOM 1499 O O . GLU A 1 191 ? 10.194 -6.521 -13.610 1.00 95.94 191 GLU A O 1
ATOM 1504 N N . ALA A 1 192 ? 12.010 -7.032 -14.825 1.00 96.44 192 ALA A N 1
ATOM 1505 C CA . ALA A 1 192 ? 11.398 -8.081 -15.616 1.00 96.44 192 ALA A CA 1
ATOM 1506 C C . ALA A 1 192 ? 12.459 -9.131 -15.943 1.00 96.44 192 ALA A C 1
ATOM 1508 O O . ALA A 1 192 ? 13.604 -8.814 -16.269 1.00 96.44 192 ALA A O 1
ATOM 1509 N N . THR A 1 193 ? 12.081 -10.402 -15.870 1.00 95.75 193 THR A N 1
ATOM 1510 C CA . THR A 1 193 ? 12.987 -11.559 -15.954 1.00 95.75 193 THR A CA 1
ATOM 1511 C C . THR A 1 193 ? 12.542 -12.551 -17.032 1.00 95.75 193 THR A C 1
ATOM 1513 O O . THR A 1 193 ? 12.605 -13.778 -16.862 1.00 95.75 193 THR A O 1
ATOM 1516 N N . GLY A 1 194 ? 12.028 -12.037 -18.150 1.00 93.94 194 GLY A N 1
ATOM 1517 C CA . GLY A 1 194 ? 11.555 -12.853 -19.263 1.00 93.94 194 GLY A CA 1
ATOM 1518 C C . GLY A 1 194 ? 12.678 -13.632 -19.950 1.00 93.94 194 GLY A C 1
ATOM 1519 O O . GLY A 1 194 ? 13.865 -13.367 -19.772 1.00 93.94 194 GLY A O 1
ATOM 1520 N N . GLN A 1 195 ? 12.308 -14.630 -20.754 1.00 94.06 195 GLN A N 1
ATOM 1521 C CA . GLN A 1 195 ? 13.298 -15.485 -21.424 1.00 94.06 195 GLN A CA 1
ATOM 1522 C C . GLN A 1 195 ? 14.062 -14.750 -22.531 1.00 94.06 195 GLN A C 1
ATOM 1524 O O . GLN A 1 195 ? 15.233 -15.041 -22.763 1.00 94.06 195 GLN A O 1
ATOM 1529 N N . ASN A 1 196 ? 13.406 -13.806 -23.210 1.00 94.94 196 ASN A N 1
ATOM 1530 C CA . ASN A 1 196 ? 14.000 -13.067 -24.318 1.00 94.94 196 ASN A CA 1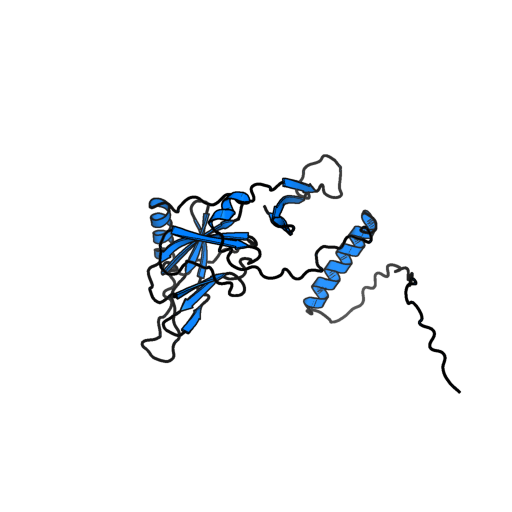
ATOM 1531 C C . ASN A 1 196 ? 14.653 -11.761 -23.837 1.00 94.94 196 ASN A C 1
ATOM 1533 O O . ASN A 1 196 ? 14.143 -11.149 -22.900 1.00 94.94 196 ASN A O 1
ATOM 1537 N N . PRO A 1 197 ? 15.711 -11.266 -24.511 1.00 93.31 197 PRO A N 1
ATOM 1538 C CA . PRO A 1 197 ? 16.380 -10.020 -24.126 1.00 93.31 197 PRO A CA 1
ATOM 1539 C C . PRO A 1 197 ? 15.460 -8.795 -24.070 1.00 93.31 197 PRO A C 1
ATOM 1541 O O . PRO A 1 197 ? 15.639 -7.924 -23.232 1.00 93.31 197 PRO A O 1
ATOM 1544 N N . ASN A 1 198 ? 14.444 -8.730 -24.933 1.00 92.19 198 ASN A N 1
ATOM 1545 C CA . ASN A 1 198 ? 13.454 -7.648 -24.932 1.00 92.19 198 ASN A CA 1
ATOM 1546 C C . ASN A 1 198 ? 12.408 -7.776 -23.813 1.00 92.19 198 ASN A C 1
ATOM 1548 O O . ASN A 1 198 ? 11.518 -6.938 -23.736 1.00 92.19 198 ASN A O 1
ATOM 1552 N N . GLN A 1 199 ? 12.486 -8.828 -22.995 1.00 93.62 199 GLN A N 1
ATOM 1553 C CA . GLN A 1 199 ? 11.627 -9.051 -21.837 1.00 93.62 199 GLN A CA 1
ATOM 1554 C C . GLN A 1 199 ? 12.388 -8.956 -20.508 1.00 93.62 199 GLN A C 1
ATOM 1556 O O . GLN A 1 199 ? 11.886 -9.393 -19.472 1.00 93.62 199 GLN A O 1
ATOM 1561 N N . GLN A 1 200 ? 13.619 -8.446 -20.554 1.00 94.62 200 GLN A N 1
ATOM 1562 C CA . GLN A 1 200 ? 14.497 -8.329 -19.401 1.00 94.62 200 GLN A CA 1
ATOM 1563 C C . GLN A 1 200 ? 14.767 -6.861 -19.111 1.00 94.62 200 GLN A C 1
ATOM 1565 O O . GLN A 1 200 ? 15.267 -6.132 -19.967 1.00 94.62 200 GLN A O 1
ATOM 1570 N N . VAL A 1 201 ? 14.452 -6.449 -17.890 1.00 95.38 201 VAL A N 1
ATOM 1571 C CA . VAL A 1 201 ? 14.800 -5.138 -17.346 1.00 95.38 201 VAL A CA 1
ATOM 1572 C C . VAL A 1 201 ? 15.377 -5.388 -15.965 1.00 95.38 201 VAL A C 1
ATOM 1574 O O . VAL A 1 201 ? 14.778 -6.104 -15.165 1.00 95.38 201 VAL A O 1
ATOM 1577 N N . ALA A 1 202 ? 16.577 -4.869 -15.725 1.00 95.38 202 ALA A N 1
ATOM 1578 C CA . ALA A 1 202 ? 17.225 -4.981 -14.431 1.00 95.38 202 ALA A CA 1
ATOM 1579 C C . ALA A 1 202 ? 16.787 -3.816 -13.546 1.00 95.38 202 ALA A C 1
ATOM 1581 O O . ALA A 1 202 ? 16.851 -2.671 -13.992 1.00 95.38 202 ALA A O 1
ATOM 1582 N N . ALA A 1 203 ? 16.430 -4.141 -12.307 1.00 95.75 203 ALA A N 1
ATOM 1583 C CA . ALA A 1 203 ? 16.244 -3.187 -11.227 1.00 95.75 203 ALA A CA 1
ATOM 1584 C C . ALA A 1 203 ? 17.462 -2.258 -11.097 1.00 95.75 203 ALA A C 1
ATOM 1586 O O . ALA A 1 203 ? 18.616 -2.711 -11.163 1.00 95.75 203 ALA A O 1
ATOM 1587 N N . ASP A 1 204 ? 17.225 -0.961 -10.914 1.00 96.12 204 ASP A N 1
ATOM 1588 C CA . ASP A 1 204 ? 18.295 0.038 -10.824 1.00 96.12 204 ASP A CA 1
ATOM 1589 C C . ASP A 1 204 ? 18.610 0.460 -9.375 1.00 96.12 204 ASP A C 1
ATOM 1591 O O . ASP A 1 204 ? 19.681 1.031 -9.103 1.00 96.12 204 ASP A O 1
ATOM 1595 N N . GLY A 1 205 ? 17.762 0.057 -8.427 1.00 96.94 205 GLY A N 1
ATOM 1596 C CA . GLY A 1 205 ? 17.833 0.365 -7.005 1.00 96.94 205 GLY A CA 1
ATOM 1597 C C . GLY A 1 205 ? 17.116 1.657 -6.609 1.00 96.94 205 GLY A C 1
ATOM 1598 O O . GLY A 1 205 ? 17.228 2.054 -5.446 1.00 96.94 205 GLY A O 1
ATOM 1599 N N . TYR A 1 206 ? 16.432 2.337 -7.530 1.00 97.62 206 TYR A N 1
ATOM 1600 C CA . TYR A 1 206 ? 15.616 3.521 -7.277 1.00 97.62 206 TYR A CA 1
ATOM 1601 C C . TYR A 1 206 ? 14.136 3.170 -7.381 1.00 97.62 206 TYR A C 1
ATOM 1603 O O . TYR A 1 206 ? 13.593 2.885 -8.439 1.00 97.62 206 TYR A O 1
ATOM 1611 N N . TYR A 1 207 ? 13.437 3.274 -6.259 1.00 97.38 207 T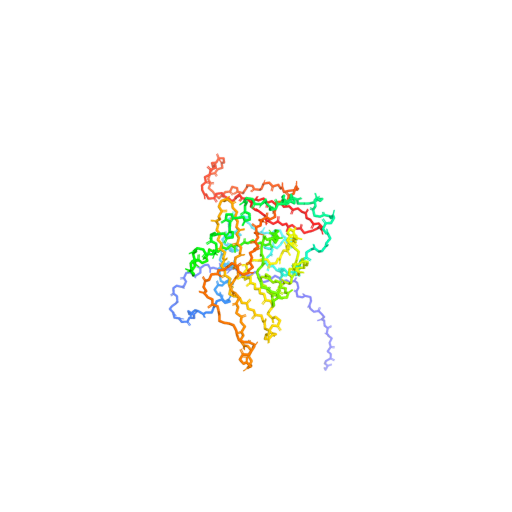YR A N 1
ATOM 1612 C CA . TYR A 1 207 ? 12.071 2.771 -6.109 1.00 97.38 207 TYR A CA 1
ATOM 1613 C C . TYR A 1 207 ? 11.022 3.799 -6.561 1.00 97.38 207 TYR A C 1
ATOM 1615 O O . TYR A 1 207 ? 10.004 4.013 -5.904 1.00 97.38 207 TYR A O 1
ATOM 1623 N N . SER A 1 208 ? 11.323 4.508 -7.651 1.00 96.19 208 SER A N 1
ATOM 1624 C CA . SER A 1 208 ? 10.515 5.610 -8.183 1.00 96.19 208 SER A CA 1
ATOM 1625 C C . SER A 1 208 ? 9.631 5.209 -9.366 1.00 96.19 208 SER A C 1
ATOM 1627 O O . SER A 1 208 ? 8.912 6.059 -9.895 1.00 96.19 208 SER A O 1
ATOM 1629 N N . ASP A 1 209 ? 9.660 3.934 -9.772 1.00 94.94 209 ASP A N 1
ATOM 1630 C CA . ASP A 1 209 ? 8.927 3.458 -10.949 1.00 94.94 209 ASP A CA 1
ATOM 1631 C C . ASP A 1 209 ? 7.425 3.385 -10.724 1.00 94.94 209 ASP A C 1
ATOM 1633 O O . ASP A 1 209 ? 6.628 3.659 -11.627 1.00 94.94 209 ASP A O 1
ATOM 1637 N N . TRP A 1 210 ? 7.038 3.080 -9.490 1.00 93.88 210 TRP A N 1
ATOM 1638 C CA . TRP A 1 210 ? 5.680 3.238 -9.005 1.00 93.88 210 TRP A CA 1
ATOM 1639 C C . TRP A 1 210 ? 5.720 3.623 -7.534 1.00 93.88 210 TRP A C 1
ATOM 1641 O O . TRP A 1 210 ? 6.410 2.983 -6.747 1.00 93.88 210 TRP A O 1
ATOM 1651 N N . ILE A 1 211 ? 4.993 4.669 -7.152 1.00 95.31 211 ILE A N 1
ATOM 1652 C CA . ILE A 1 211 ? 4.866 5.104 -5.765 1.00 95.31 211 ILE A CA 1
ATOM 1653 C C . ILE A 1 211 ? 3.391 5.100 -5.369 1.00 95.31 211 ILE A C 1
ATOM 1655 O O . ILE A 1 211 ? 2.533 5.674 -6.053 1.00 95.31 211 ILE A O 1
ATOM 1659 N N . VAL A 1 212 ? 3.104 4.490 -4.222 1.00 94.81 212 VAL A N 1
ATOM 1660 C CA . VAL A 1 212 ? 1.803 4.560 -3.554 1.00 94.81 212 VAL A CA 1
ATOM 1661 C C . VAL A 1 212 ? 1.954 5.060 -2.126 1.00 94.81 212 VAL A C 1
ATOM 1663 O O . VAL A 1 212 ? 2.951 4.795 -1.459 1.00 94.81 212 VAL A O 1
ATOM 1666 N N . LYS A 1 213 ? 0.949 5.782 -1.643 1.00 94.94 213 LYS A N 1
ATOM 1667 C CA . LYS A 1 213 ? 0.820 6.189 -0.245 1.00 94.94 213 LYS A CA 1
ATOM 1668 C C . LYS A 1 213 ? -0.030 5.171 0.499 1.00 94.94 213 LYS A C 1
ATOM 1670 O O . LYS A 1 213 ? -1.072 4.758 -0.009 1.00 94.94 213 LYS A O 1
ATOM 1675 N N . ILE A 1 214 ? 0.400 4.819 1.703 1.00 93.12 214 ILE A N 1
ATOM 1676 C CA . ILE A 1 214 ? -0.322 3.955 2.632 1.00 93.12 214 ILE A CA 1
ATOM 1677 C C . ILE A 1 214 ? -0.834 4.808 3.785 1.00 93.12 214 ILE A C 1
ATOM 1679 O O . ILE A 1 214 ? -0.082 5.560 4.407 1.00 93.12 214 ILE A O 1
ATOM 1683 N N . SER A 1 215 ? -2.130 4.710 4.058 1.00 91.75 215 SER A N 1
ATOM 1684 C CA . SER A 1 215 ? -2.767 5.354 5.209 1.00 91.75 215 SER A CA 1
ATOM 1685 C C . SER A 1 215 ? -3.523 4.295 6.005 1.00 91.75 215 SER A C 1
ATOM 1687 O O . SER A 1 215 ? -4.453 3.711 5.450 1.00 91.75 215 SER A O 1
ATOM 1689 N N . PRO A 1 216 ? -3.152 4.017 7.267 1.00 88.25 216 PRO A N 1
ATOM 1690 C CA . PRO A 1 216 ? -3.933 3.130 8.128 1.00 88.25 216 PRO A CA 1
ATOM 1691 C C . PRO A 1 216 ? -5.404 3.561 8.158 1.00 88.25 216 PRO A C 1
ATOM 1693 O O . PRO A 1 216 ? -5.699 4.759 8.146 1.00 88.25 216 PRO A O 1
ATOM 1696 N N . ALA A 1 217 ? -6.331 2.603 8.134 1.00 88.44 217 ALA A N 1
ATOM 1697 C CA . ALA A 1 217 ? -7.752 2.922 8.124 1.00 88.44 217 ALA A CA 1
ATOM 1698 C C . ALA A 1 217 ? -8.198 3.425 9.504 1.00 88.44 217 ALA A C 1
ATOM 1700 O O . ALA A 1 217 ? -8.092 2.709 10.493 1.00 88.44 217 ALA A O 1
ATOM 1701 N N . VAL A 1 218 ? -8.749 4.639 9.557 1.00 87.06 218 VAL A N 1
ATOM 1702 C CA . VAL A 1 218 ? -9.355 5.194 10.774 1.00 87.06 218 VAL A CA 1
ATOM 1703 C C . VAL A 1 218 ? -10.857 4.951 10.717 1.00 87.06 218 VAL A C 1
ATOM 1705 O O . VAL A 1 218 ? -11.536 5.450 9.818 1.00 87.06 218 VAL A O 1
ATOM 1708 N N . TYR A 1 219 ? -11.380 4.165 11.655 1.00 85.81 219 TYR A N 1
ATOM 1709 C CA . TYR A 1 219 ? -12.800 3.827 11.722 1.00 85.81 219 TYR A CA 1
ATOM 1710 C C . TYR A 1 219 ? -13.596 4.898 12.476 1.00 85.81 219 TYR A C 1
ATOM 1712 O O . TYR A 1 219 ? -13.291 5.225 13.620 1.00 85.81 219 TYR A O 1
ATOM 1720 N N . THR A 1 220 ? -14.662 5.419 11.864 1.00 86.50 220 THR A N 1
ATOM 1721 C CA . THR A 1 220 ? -15.449 6.542 12.425 1.00 86.50 220 THR A CA 1
ATOM 1722 C C . THR A 1 220 ? -16.281 6.160 13.646 1.00 86.50 220 THR A C 1
ATOM 1724 O O . THR A 1 220 ? -16.728 7.025 14.397 1.00 86.50 220 THR A O 1
ATOM 1727 N N . ASN A 1 221 ? -16.507 4.865 13.841 1.00 80.06 221 ASN A N 1
ATOM 1728 C CA . ASN A 1 221 ? -17.227 4.299 14.972 1.00 80.06 221 ASN A CA 1
ATOM 1729 C C . ASN A 1 221 ? -16.306 3.541 15.937 1.00 80.06 221 ASN A C 1
ATOM 1731 O O . ASN A 1 221 ? -16.785 2.679 16.678 1.00 80.06 221 ASN A O 1
ATOM 1735 N N . ALA A 1 222 ? -15.001 3.817 15.897 1.00 78.12 222 ALA A N 1
ATOM 1736 C CA . ALA A 1 222 ? -14.058 3.221 16.822 1.00 78.12 222 ALA A CA 1
ATOM 1737 C C . ALA A 1 222 ? -14.272 3.752 18.248 1.00 78.12 222 ALA A C 1
ATOM 1739 O O . ALA A 1 222 ? -14.491 4.945 18.469 1.00 78.12 222 ALA A O 1
ATOM 1740 N N . TYR A 1 223 ? -14.185 2.854 19.223 1.00 73.31 223 TYR A N 1
ATOM 1741 C CA . TYR A 1 223 ? -14.177 3.158 20.647 1.00 73.31 223 TYR A CA 1
ATOM 1742 C C . TYR A 1 223 ? -12.830 2.765 21.230 1.00 73.31 223 TYR A C 1
ATOM 1744 O O . TYR A 1 223 ? -12.367 1.649 21.006 1.00 73.31 223 TYR A O 1
ATOM 1752 N N . ARG A 1 224 ? -12.237 3.654 22.025 1.00 71.94 224 ARG A N 1
ATOM 1753 C CA . ARG A 1 224 ? -11.016 3.336 22.757 1.00 71.94 224 ARG A CA 1
ATOM 1754 C C . ARG A 1 224 ? -11.310 2.371 23.889 1.00 71.94 224 ARG A C 1
ATOM 1756 O O . ARG A 1 224 ? -12.083 2.690 24.793 1.00 71.94 224 ARG A O 1
ATOM 1763 N N . ILE A 1 225 ? -10.674 1.213 23.835 1.00 69.06 225 ILE A N 1
ATOM 1764 C CA . ILE A 1 225 ? -10.622 0.249 24.919 1.00 69.06 225 ILE A CA 1
ATOM 1765 C C . ILE A 1 225 ? -9.301 0.452 25.644 1.00 69.06 225 ILE A C 1
ATOM 1767 O O . ILE A 1 225 ? -8.224 0.430 25.050 1.00 69.06 225 ILE A O 1
ATOM 1771 N N . ILE A 1 226 ? -9.416 0.676 26.944 1.00 68.56 226 ILE A N 1
ATOM 1772 C CA . ILE A 1 226 ? -8.290 0.696 27.863 1.00 68.56 226 ILE A CA 1
ATOM 1773 C C . ILE A 1 226 ? -8.512 -0.499 28.772 1.00 68.56 226 ILE A C 1
ATOM 1775 O O . ILE A 1 226 ? -9.534 -0.579 29.458 1.00 68.56 226 ILE A O 1
ATOM 1779 N N . ALA A 1 227 ? -7.607 -1.462 28.686 1.00 68.12 227 ALA A N 1
ATOM 1780 C CA . ALA A 1 227 ? -7.565 -2.590 29.589 1.00 68.12 227 ALA A CA 1
ATOM 1781 C C . ALA A 1 227 ? -6.438 -2.331 30.583 1.00 68.12 227 ALA A C 1
ATOM 1783 O O . ALA A 1 227 ? -5.267 -2.390 30.203 1.00 68.12 227 ALA A O 1
ATOM 1784 N N . GLU A 1 228 ? -6.831 -2.038 31.822 1.00 64.25 228 GLU A N 1
ATOM 1785 C CA . GLU A 1 228 ? -5.916 -2.008 32.959 1.00 64.25 228 GLU A CA 1
ATOM 1786 C C . GLU A 1 228 ? -5.200 -3.354 33.053 1.00 64.25 228 GLU A C 1
ATOM 1788 O O . GLU A 1 228 ? -5.791 -4.427 32.828 1.00 64.25 228 GLU A O 1
ATOM 1793 N N . ASP A 1 229 ? -3.918 -3.284 33.362 1.00 63.28 229 ASP A N 1
ATOM 1794 C CA . ASP A 1 229 ? -3.117 -4.448 33.655 1.00 63.28 229 ASP A CA 1
ATOM 1795 C C . ASP A 1 229 ? -3.536 -5.102 35.000 1.00 63.28 229 ASP A C 1
ATOM 1797 O O . ASP A 1 229 ? -4.590 -4.840 35.581 1.00 63.28 229 ASP A O 1
ATOM 1801 N N . LEU A 1 230 ? -2.779 -6.100 35.455 1.00 55.06 230 LEU A N 1
ATOM 1802 C CA . LEU A 1 230 ? -3.158 -6.955 36.584 1.00 55.06 230 LEU A CA 1
ATOM 1803 C C . LEU A 1 230 ? -2.607 -6.478 37.943 1.00 55.06 230 LEU A C 1
ATOM 1805 O O . LEU A 1 230 ? -2.637 -7.272 38.904 1.00 55.06 230 LEU A O 1
ATOM 1809 N N . GLY A 1 231 ? -2.052 -5.262 37.973 1.00 61.09 231 GLY A N 1
ATOM 1810 C CA . GLY A 1 231 ? -1.387 -4.581 39.079 1.00 61.09 231 GLY A CA 1
ATOM 1811 C C . GLY A 1 231 ? -2.336 -3.829 40.011 1.00 61.09 231 GLY A C 1
ATOM 1812 O O . GLY A 1 231 ? -3.359 -4.380 40.436 1.00 61.09 231 GLY A O 1
ATOM 1813 N N . ASP A 1 232 ? -1.935 -2.623 40.416 1.00 56.28 232 ASP A N 1
ATOM 1814 C CA . ASP A 1 232 ? -2.806 -1.741 41.188 1.00 56.28 232 ASP A CA 1
ATOM 1815 C C . ASP A 1 232 ? -3.943 -1.229 40.276 1.00 56.28 232 ASP A C 1
ATOM 1817 O O . ASP A 1 232 ? -3.962 -1.454 39.074 1.00 56.28 232 ASP A O 1
ATOM 1821 N N . SER A 1 233 ? -5.004 -0.695 40.873 1.00 57.62 233 SER A N 1
ATOM 1822 C CA . SER A 1 233 ? -6.140 -0.147 40.124 1.00 57.62 233 SER A CA 1
ATOM 1823 C C . SER A 1 233 ? -6.087 1.376 40.180 1.00 57.62 233 SER A C 1
ATOM 1825 O O . SER A 1 233 ? -5.878 1.904 41.276 1.00 57.62 233 SER A O 1
ATOM 1827 N N . ASP A 1 234 ? -6.392 2.052 39.068 1.00 58.56 234 ASP A N 1
ATOM 1828 C CA . ASP A 1 234 ? -6.323 3.516 38.885 1.00 58.56 234 ASP A CA 1
ATOM 1829 C C . ASP A 1 234 ? -4.890 4.082 38.727 1.00 58.56 234 ASP A C 1
ATOM 1831 O O . ASP A 1 234 ? -4.651 5.262 39.022 1.00 58.56 234 ASP A O 1
ATOM 1835 N N . ASP A 1 235 ? -3.933 3.291 38.240 1.00 60.16 235 ASP A N 1
ATOM 1836 C CA . ASP A 1 235 ? -2.588 3.745 37.879 1.00 60.16 235 ASP A CA 1
ATOM 1837 C C . ASP A 1 235 ? -2.280 3.517 36.399 1.00 60.16 235 ASP A C 1
ATOM 1839 O O . ASP A 1 235 ? -1.632 2.561 36.016 1.00 60.16 235 ASP A O 1
ATOM 1843 N N . PHE A 1 236 ? -2.667 4.488 35.567 1.00 55.72 236 PHE A N 1
ATOM 1844 C CA . PHE A 1 236 ? -2.268 4.510 34.158 1.00 55.72 236 PHE A CA 1
ATOM 1845 C C . PHE A 1 236 ? -0.735 4.460 34.012 1.00 55.72 236 PHE A C 1
ATOM 1847 O O . PHE A 1 236 ? -0.055 5.473 34.242 1.00 55.72 236 PHE A O 1
ATOM 1854 N N . ASP A 1 237 ? -0.190 3.319 33.594 1.00 62.47 237 ASP A N 1
ATOM 1855 C CA . ASP A 1 237 ? 1.244 3.096 33.418 1.00 62.47 237 ASP A CA 1
ATOM 1856 C C . ASP A 1 237 ? 1.582 2.435 32.060 1.00 62.47 237 ASP A C 1
ATOM 1858 O O . ASP A 1 237 ? 0.852 2.567 31.078 1.00 62.47 237 ASP A O 1
ATOM 1862 N N . PHE A 1 238 ? 2.779 1.857 31.919 1.00 50.97 238 PHE A N 1
ATOM 1863 C CA . PHE A 1 238 ? 3.286 1.361 30.631 1.00 50.97 238 PHE A CA 1
ATOM 1864 C C . PHE A 1 238 ? 2.882 -0.095 30.317 1.00 50.97 238 PHE A C 1
ATOM 1866 O O . PHE A 1 238 ? 3.284 -0.608 29.266 1.00 50.97 238 PHE A O 1
ATOM 1873 N N . ASN A 1 239 ? 2.132 -0.766 31.197 1.00 55.81 239 ASN A N 1
ATOM 1874 C CA . ASN A 1 239 ? 1.684 -2.160 31.054 1.00 55.81 239 ASN A CA 1
ATOM 1875 C C . ASN A 1 239 ? 0.201 -2.268 30.681 1.00 55.81 239 ASN A C 1
ATOM 1877 O O . ASN A 1 239 ? -0.238 -3.360 30.306 1.00 55.81 239 ASN A O 1
ATOM 1881 N N . ASP A 1 240 ? -0.534 -1.158 30.697 1.00 63.75 240 ASP A N 1
ATOM 1882 C CA . ASP A 1 240 ? -1.917 -1.097 30.232 1.00 63.75 240 ASP A CA 1
ATOM 1883 C C . ASP A 1 240 ? -2.009 -1.253 28.712 1.00 63.75 240 ASP A C 1
ATOM 1885 O O . ASP A 1 240 ? -1.216 -0.699 27.939 1.00 63.75 240 ASP A O 1
ATOM 1889 N N . VAL A 1 241 ? -3.015 -2.001 28.250 1.00 66.88 241 VAL A N 1
ATOM 1890 C CA . VAL A 1 241 ? -3.261 -2.174 26.815 1.00 66.88 241 VAL A CA 1
ATOM 1891 C C . VAL A 1 241 ? -4.299 -1.156 26.370 1.00 66.88 241 VAL A C 1
ATOM 1893 O O . VAL A 1 241 ? -5.461 -1.208 26.775 1.00 66.88 241 VAL A O 1
ATOM 1896 N N . VAL A 1 242 ? -3.888 -0.254 25.481 1.00 65.06 242 VAL A N 1
ATOM 1897 C CA . VAL A 1 242 ? -4.775 0.714 24.834 1.00 65.06 242 VAL A CA 1
ATOM 1898 C C . VAL A 1 242 ? -4.898 0.363 23.360 1.00 65.06 242 VAL A C 1
ATOM 1900 O O . VAL A 1 242 ? -3.902 0.319 22.640 1.00 65.06 242 VAL A O 1
ATOM 1903 N N . PHE A 1 243 ? -6.122 0.116 22.910 1.00 69.88 243 PHE A N 1
ATOM 1904 C CA . PHE A 1 243 ? -6.436 -0.143 21.509 1.00 69.88 243 PHE A CA 1
ATOM 1905 C C . PHE A 1 243 ? -7.825 0.384 21.182 1.00 69.88 243 PHE A C 1
ATOM 1907 O O . PHE A 1 243 ? -8.697 0.475 22.044 1.00 69.88 243 PHE A O 1
ATOM 1914 N N . ASP A 1 244 ? -8.049 0.717 19.924 1.00 69.75 244 ASP A N 1
ATOM 1915 C CA . ASP A 1 244 ? -9.338 1.180 19.446 1.00 69.75 244 ASP A CA 1
ATOM 1916 C C . ASP A 1 244 ? -10.104 -0.011 18.830 1.00 69.75 244 ASP A C 1
ATOM 1918 O O . ASP A 1 244 ? -9.525 -0.917 18.231 1.00 69.75 244 ASP A O 1
ATOM 1922 N N . VAL A 1 245 ? -11.424 -0.063 19.015 1.00 73.31 245 VAL A N 1
ATOM 1923 C CA . VAL A 1 245 ? -12.287 -1.148 18.517 1.00 73.31 245 VAL A CA 1
ATOM 1924 C C . VAL A 1 245 ? -13.446 -0.578 17.723 1.00 73.31 245 VAL A C 1
ATOM 1926 O O . VAL A 1 245 ? -14.218 0.229 18.234 1.00 73.31 245 VAL A O 1
ATOM 1929 N N . ALA A 1 246 ? -13.620 -1.056 16.497 1.00 75.50 246 ALA A N 1
ATOM 1930 C CA . ALA A 1 246 ? -14.737 -0.711 15.628 1.00 75.50 246 ALA A CA 1
ATOM 1931 C C . ALA A 1 246 ? -15.598 -1.939 15.310 1.00 75.50 246 ALA A C 1
ATOM 1933 O O . ALA A 1 246 ? -15.132 -3.079 15.342 1.00 75.50 246 ALA A O 1
ATOM 1934 N N . THR A 1 247 ? -16.866 -1.708 14.963 1.00 74.50 247 THR A N 1
ATOM 1935 C CA . THR A 1 247 ? -17.749 -2.762 14.438 1.00 74.50 247 THR A CA 1
ATOM 1936 C C . THR A 1 247 ? -18.177 -2.423 13.018 1.00 74.50 247 THR A C 1
ATOM 1938 O O . THR A 1 247 ? -18.738 -1.361 12.768 1.00 74.50 247 THR A O 1
ATOM 1941 N N . ASN A 1 248 ? -17.931 -3.308 12.057 1.00 71.12 248 ASN A N 1
ATOM 1942 C CA . ASN A 1 248 ? -18.326 -3.077 10.668 1.00 71.12 248 ASN A CA 1
ATOM 1943 C C . ASN A 1 248 ? -18.935 -4.343 10.068 1.00 71.12 248 ASN A C 1
ATOM 1945 O O . ASN A 1 248 ? -18.310 -5.400 10.057 1.00 71.12 248 ASN A O 1
ATOM 1949 N N . GLY A 1 249 ? -20.181 -4.257 9.594 1.00 63.59 249 GLY A N 1
ATOM 1950 C CA . GLY A 1 249 ? -20.869 -5.391 8.965 1.00 63.59 249 GLY A CA 1
ATOM 1951 C C . GLY A 1 249 ? -20.979 -6.647 9.845 1.00 63.59 249 GLY A C 1
ATOM 1952 O O . GLY A 1 249 ? -21.033 -7.751 9.310 1.00 63.59 249 GLY A O 1
ATOM 1953 N N . GLY A 1 250 ? -20.986 -6.493 11.175 1.00 64.44 250 GLY A N 1
ATOM 1954 C CA . GLY A 1 250 ? -21.012 -7.599 12.140 1.00 64.44 250 GLY A CA 1
ATOM 1955 C C . GLY A 1 250 ? -19.640 -8.171 12.522 1.00 64.44 250 GLY A C 1
ATOM 1956 O O . GLY A 1 250 ? -19.592 -9.066 13.359 1.00 64.44 250 GLY A O 1
ATOM 1957 N N . ALA A 1 251 ? -18.542 -7.662 11.953 1.00 62.47 251 ALA A N 1
ATOM 1958 C CA . ALA A 1 251 ? -17.180 -7.984 12.376 1.00 62.47 251 ALA A CA 1
ATOM 1959 C C . ALA A 1 251 ? -16.665 -6.963 13.402 1.00 62.47 251 ALA A C 1
ATOM 1961 O O . ALA A 1 251 ? -16.937 -5.766 13.274 1.00 62.47 251 ALA A O 1
ATOM 1962 N N . THR A 1 252 ? -15.900 -7.441 14.384 1.00 68.50 252 THR A N 1
ATOM 1963 C CA . THR A 1 252 ? -15.130 -6.608 15.317 1.00 68.50 252 THR A CA 1
ATOM 1964 C C . THR A 1 252 ? -13.731 -6.402 14.750 1.00 68.50 252 THR A C 1
ATOM 1966 O O . THR A 1 252 ? -13.072 -7.370 14.378 1.00 68.50 252 THR A O 1
ATOM 1969 N N . ILE A 1 253 ? -13.290 -5.151 14.680 1.00 67.31 253 ILE A N 1
ATOM 1970 C CA . ILE A 1 253 ? -11.996 -4.747 14.129 1.00 67.31 253 ILE A CA 1
ATOM 1971 C C . ILE A 1 253 ? -11.203 -4.079 15.249 1.00 67.31 253 ILE A C 1
ATOM 1973 O O . ILE A 1 253 ? -11.697 -3.135 15.865 1.00 67.31 253 ILE A O 1
ATOM 1977 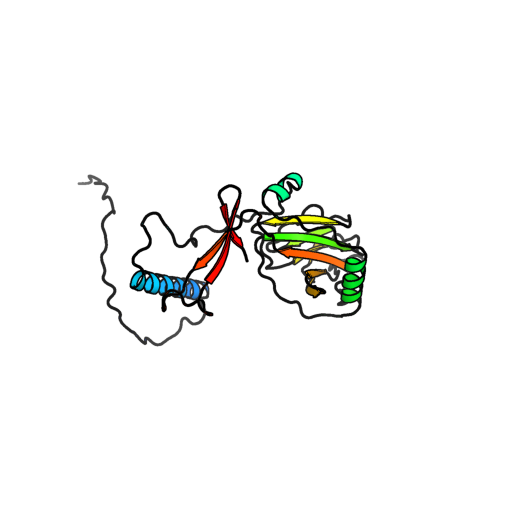N N . ILE A 1 254 ? -9.997 -4.580 15.513 1.00 63.69 254 ILE A N 1
ATOM 1978 C CA . ILE A 1 254 ? -9.030 -3.951 16.420 1.00 63.69 254 ILE A CA 1
ATOM 1979 C C . ILE A 1 254 ? -8.171 -3.000 15.581 1.00 63.69 254 ILE A C 1
ATOM 1981 O O . ILE A 1 254 ? -7.616 -3.410 14.563 1.00 63.69 254 ILE A O 1
ATOM 1985 N N . THR A 1 255 ? -8.087 -1.741 15.998 1.00 64.94 255 THR A N 1
ATOM 1986 C CA . THR A 1 255 ? -7.333 -0.657 15.356 1.00 64.94 255 THR A CA 1
ATOM 1987 C C . THR A 1 255 ? -6.504 0.107 16.399 1.00 64.94 255 THR A C 1
ATOM 1989 O O . THR A 1 255 ? -6.650 -0.116 17.602 1.00 64.94 255 THR A O 1
ATOM 1992 N N . LEU A 1 256 ? -5.589 0.962 15.941 1.00 54.38 256 LEU A N 1
ATOM 1993 C CA . LEU A 1 256 ? -4.715 1.817 16.759 1.00 54.38 256 LEU A CA 1
ATOM 1994 C C . LEU A 1 256 ? -4.988 3.300 16.505 1.00 54.38 256 LEU A C 1
ATOM 1996 O O . LEU A 1 256 ? -5.341 3.624 15.347 1.00 54.38 256 LEU A O 1
#

Foldseek 3Di:
DDDDDDPDDPPDDDPDDPDDDPDPDDDDPPDPVVVVVVVVVVVVQVVCCVQPNDDPPPDDPPPPDDPPADAWDPPVVCLVVWWDDDDFQDPVNLVQVLVVLVPDFQDAADDDWFQKKKKFWRDADDQQFQFKAAAPRRTQPPPNDDHGDMIIGHRRTHPFIWTQGNLARDIDGAWGWDQDPHWIKIFHFDFFDHPDPSSTDDGPRRRNRTMITIGHIGTPQKDWDWADDPDDPPDDDDRIDIWIWDADPNDIDTHD

pLDDT: mean 74.41, std 21.11, range [29.84, 97.88]

Secondary structure (DSSP, 8-state):
-----------------------------TT-HHHHHHHHHHHHHHHHHHHH-PPPTT---STTSPPPP---B--TTTGGGTB-PPPPPPHHHHHHHHHHHHH-SSPPPPP---SSEEEEEEEE--TTEEEEEETTTEEETT-SS-TT-EEEE-S--SS-EEEEETTTTEEE--EEEEEETTEEEEEE---EE-SSGGGEE---S-TTSEEEEEEEPPBTT-EEEEE--SSSSS---SS-EEEEEEEETTEEEEE-

Radius of gyration: 25.14 Å; chains: 1; bounding box: 47×83×66 Å

Sequence (256 aa):
MNDMKKKLDFKVLAIMGVVVFSACGSDSDLFNPEKAAAKKEAQYASAFVQRYGEIAVDQDWGFGVTPTTRVANTNSNQWKDFTEVPGSVTATEKEVVTEWFKTYRNPQSIGGDWTDFFVQHVSGSHSNMDFLVAASDDHINNFNATEGAIMLMQNSGTSSFGYRASLDGKMHYNYTIQYIEGAYYVGFDFEATGQNPNQQVAADGYYSDWIVKISPAVYTNAYRIIAEDLGDSDDFDFNDVVFDVATNGGATIITL

Organism: Bacteroides uniformis (NCBI:txid820)